Protein AF-A0A7S6MY78-F1 (afdb_monomer)

Structure (mmCIF, N/CA/C/O backbone):
data_AF-A0A7S6MY78-F1
#
_entry.id   AF-A0A7S6MY78-F1
#
loop_
_atom_site.group_PDB
_atom_site.id
_atom_site.type_symbol
_atom_site.label_atom_id
_atom_site.label_alt_id
_atom_site.label_comp_id
_atom_site.label_asym_id
_atom_site.label_entity_id
_atom_site.label_seq_id
_atom_site.pdbx_PDB_ins_code
_atom_site.Cartn_x
_atom_site.Cartn_y
_atom_site.Cartn_z
_atom_site.occupancy
_atom_site.B_iso_or_equiv
_atom_site.auth_seq_id
_atom_site.auth_comp_id
_atom_site.auth_asym_id
_atom_site.auth_atom_id
_atom_site.pdbx_PDB_model_num
ATOM 1 N N . MET A 1 1 ? -58.246 20.405 30.068 1.00 36.72 1 MET A N 1
ATOM 2 C CA . MET A 1 1 ? -57.893 18.980 30.224 1.00 36.72 1 MET A CA 1
ATOM 3 C C . MET A 1 1 ? -56.430 18.846 29.834 1.00 36.72 1 MET A C 1
ATOM 5 O O . MET A 1 1 ? -56.079 19.181 28.714 1.00 36.72 1 MET A O 1
ATOM 9 N N . VAL A 1 2 ? -55.593 18.551 30.823 1.00 39.91 2 VAL A N 1
ATOM 10 C CA . VAL A 1 2 ? -54.122 18.512 30.789 1.00 39.91 2 VAL A CA 1
ATOM 11 C C . VAL A 1 2 ? -53.664 17.175 30.211 1.00 39.91 2 VAL A C 1
ATOM 13 O O . VAL A 1 2 ? -54.137 16.173 30.718 1.00 39.91 2 VAL A O 1
ATOM 16 N N . PHE A 1 3 ? -52.743 17.151 29.243 1.00 34.56 3 PHE A N 1
ATOM 17 C CA . PHE A 1 3 ? -51.854 16.009 28.944 1.00 34.56 3 PHE A CA 1
ATOM 18 C C . PHE A 1 3 ? -50.604 16.576 28.241 1.00 34.56 3 PHE A C 1
ATOM 20 O O . PHE A 1 3 ? -50.678 17.022 27.104 1.00 34.56 3 PHE A O 1
ATOM 27 N N . LEU A 1 4 ? -49.576 16.944 29.008 1.00 33.41 4 LEU A N 1
ATOM 28 C CA . LEU A 1 4 ? -48.420 16.123 29.406 1.00 33.41 4 LEU A CA 1
ATOM 29 C C . LEU A 1 4 ? -47.333 16.074 28.322 1.00 33.41 4 LEU A C 1
ATOM 31 O O . LEU A 1 4 ? -47.393 15.315 27.361 1.00 33.41 4 LEU A O 1
ATOM 35 N N . LEU A 1 5 ? -46.318 16.913 28.556 1.00 42.72 5 LEU A N 1
ATOM 36 C CA . LEU A 1 5 ? -44.943 16.736 28.108 1.00 42.72 5 LEU A CA 1
ATOM 37 C C . LEU A 1 5 ? -44.523 15.279 28.317 1.00 42.72 5 LEU A C 1
ATOM 39 O O . LEU A 1 5 ? -44.390 14.837 29.455 1.00 42.72 5 LEU A O 1
ATOM 43 N N . GLN A 1 6 ? -44.242 14.570 27.230 1.00 35.97 6 GLN A N 1
ATOM 44 C CA . GLN A 1 6 ? -43.307 13.461 27.275 1.00 35.97 6 GLN A CA 1
ATOM 45 C C . GLN A 1 6 ? -42.084 13.919 26.497 1.00 35.97 6 GLN A C 1
ATOM 47 O O . GLN A 1 6 ? -41.982 13.758 25.283 1.00 35.97 6 GLN A O 1
ATOM 52 N N . ALA A 1 7 ? -41.187 14.587 27.225 1.00 34.91 7 ALA A N 1
ATOM 53 C CA . ALA A 1 7 ? -39.792 14.634 26.849 1.00 34.91 7 ALA A CA 1
ATOM 54 C C . ALA A 1 7 ? -39.375 13.177 26.637 1.00 34.91 7 ALA A C 1
ATOM 56 O O . ALA A 1 7 ? -39.294 12.405 27.591 1.00 34.91 7 ALA A O 1
ATOM 57 N N . ALA A 1 8 ? -39.219 12.774 25.377 1.00 35.03 8 ALA A N 1
ATOM 58 C CA . ALA A 1 8 ? -38.489 11.566 25.070 1.00 35.03 8 ALA A CA 1
ATOM 59 C C . ALA A 1 8 ? -37.080 11.833 25.586 1.00 35.03 8 ALA A C 1
ATOM 61 O O . ALA A 1 8 ? -36.349 12.641 25.013 1.00 35.03 8 ALA A O 1
ATOM 62 N N . GLU A 1 9 ? -36.773 11.250 26.741 1.00 34.47 9 GLU A N 1
ATOM 63 C CA . GLU A 1 9 ? -35.437 11.194 27.296 1.00 34.47 9 GLU A CA 1
ATOM 64 C C . GLU A 1 9 ? -34.521 10.728 26.169 1.00 34.47 9 GLU A C 1
ATOM 66 O O . GLU A 1 9 ? -34.535 9.569 25.750 1.00 34.47 9 GLU A O 1
ATOM 71 N N . PHE A 1 10 ? -33.772 11.685 25.619 1.00 34.84 10 PHE A N 1
ATOM 72 C CA . PHE A 1 10 ? -32.585 11.416 24.839 1.00 34.84 10 PHE A CA 1
ATOM 73 C C . PHE A 1 10 ? -31.687 10.657 25.801 1.00 34.84 10 PHE A C 1
ATOM 75 O O . PHE A 1 10 ? -31.018 11.251 26.646 1.00 34.84 10 PHE A O 1
ATOM 82 N N . ASN A 1 11 ? -31.771 9.332 25.742 1.00 32.81 11 ASN A N 1
ATOM 83 C CA . ASN A 1 11 ? -30.949 8.450 26.533 1.00 32.81 11 ASN A CA 1
ATOM 84 C C . ASN A 1 11 ? -29.544 8.540 25.932 1.00 32.81 11 ASN A C 1
ATOM 86 O O . ASN A 1 11 ? -29.122 7.729 25.108 1.00 32.81 11 ASN A O 1
ATOM 90 N N . LEU A 1 12 ? -28.868 9.633 26.294 1.00 36.09 12 LEU A N 1
ATOM 91 C CA . LEU A 1 12 ? -27.436 9.841 26.255 1.00 36.09 12 LEU A CA 1
ATOM 92 C C . LEU A 1 12 ? -26.829 8.758 27.145 1.00 36.09 12 LEU A C 1
ATOM 94 O O . LEU A 1 12 ? -26.366 9.018 28.254 1.00 36.09 12 LEU A O 1
ATOM 98 N N . HIS A 1 13 ? -26.801 7.522 26.653 1.00 38.12 13 HIS A N 1
ATOM 99 C CA . HIS A 1 13 ? -25.743 6.621 27.051 1.00 38.12 13 HIS A CA 1
ATOM 100 C C . HIS A 1 13 ? -24.466 7.217 26.479 1.00 38.12 13 HIS A C 1
ATOM 102 O O . HIS A 1 13 ? -24.069 6.957 25.346 1.00 38.12 13 HIS A O 1
ATOM 108 N N . ALA A 1 14 ? -23.884 8.102 27.283 1.00 41.12 14 ALA A N 1
ATOM 109 C CA . ALA A 1 14 ? -22.536 8.591 27.157 1.00 41.12 14 ALA A CA 1
ATOM 110 C C . ALA A 1 14 ? -21.599 7.379 27.180 1.00 41.12 14 ALA A C 1
ATOM 112 O O . ALA A 1 14 ? -21.078 6.994 28.225 1.00 41.12 14 ALA A O 1
ATOM 113 N N . GLN A 1 15 ? -21.395 6.757 26.020 1.00 44.53 15 GLN A N 1
ATOM 114 C CA . GLN A 1 15 ? -20.135 6.087 25.763 1.00 44.53 15 GLN A CA 1
ATOM 115 C C . GLN A 1 15 ? -19.097 7.201 25.829 1.00 44.53 15 GLN A C 1
ATOM 117 O O . GLN A 1 15 ? -19.125 8.125 25.012 1.00 44.53 15 GLN A O 1
ATOM 122 N N . GLN A 1 16 ? -18.281 7.197 26.887 1.00 49.09 16 GLN A N 1
ATOM 123 C CA . GLN A 1 16 ? -17.199 8.164 27.008 1.00 49.09 16 GLN A CA 1
ATOM 124 C C . GLN A 1 16 ? -16.394 8.122 25.705 1.00 49.09 16 GLN A C 1
ATOM 126 O O . GLN A 1 16 ? -16.067 7.026 25.247 1.00 49.09 16 GLN A O 1
ATOM 131 N N . PRO A 1 17 ? -16.167 9.273 25.049 1.00 49.91 17 PRO A N 1
ATOM 132 C CA . PRO A 1 17 ? -15.537 9.272 23.742 1.00 49.91 17 PRO A CA 1
ATOM 133 C C . PRO A 1 17 ? -14.140 8.656 23.878 1.00 49.91 17 PRO A C 1
ATOM 135 O O . PRO A 1 17 ? -13.451 9.001 24.845 1.00 49.91 17 PRO A O 1
ATOM 138 N N . PRO A 1 18 ? -13.712 7.784 22.945 1.00 55.00 18 PRO A N 1
ATOM 139 C CA . PRO A 1 18 ? -12.324 7.350 22.888 1.00 55.00 18 PRO A CA 1
ATOM 140 C C . PRO A 1 18 ? -11.445 8.599 22.909 1.00 55.00 18 PRO A C 1
ATOM 142 O O . PRO A 1 18 ? -11.597 9.495 22.068 1.00 55.00 18 PRO A O 1
ATOM 145 N N . GLN A 1 19 ? -10.595 8.720 23.928 1.00 76.00 19 GLN A N 1
ATOM 146 C CA . GLN A 1 19 ? -9.671 9.838 24.010 1.00 76.00 19 GLN A CA 1
ATOM 147 C C . GLN A 1 19 ? -8.598 9.642 22.943 1.00 76.00 19 GLN A C 1
ATOM 149 O O . GLN A 1 19 ? -8.149 8.526 22.706 1.00 76.00 19 GLN A O 1
ATOM 154 N N . PHE A 1 20 ? -8.116 10.739 22.353 1.00 83.88 20 PHE A N 1
ATOM 155 C CA . PHE A 1 20 ? -6.973 10.731 21.430 1.00 83.88 20 PHE A CA 1
ATOM 156 C C . PHE A 1 20 ? -5.803 9.854 21.929 1.00 83.88 20 PHE A C 1
ATOM 158 O O . PHE A 1 20 ? -5.142 9.183 21.144 1.00 83.88 20 PHE A O 1
ATOM 165 N N . SER A 1 21 ? -5.573 9.826 23.248 1.00 87.25 21 SER A N 1
ATOM 166 C CA . SER A 1 21 ? -4.589 8.952 23.897 1.00 87.25 21 SER A CA 1
ATOM 167 C C . SER A 1 21 ? -4.858 7.457 23.675 1.00 87.25 21 SER A C 1
ATOM 169 O O . SER A 1 21 ? -3.928 6.702 23.389 1.00 87.25 21 SER A O 1
ATOM 171 N N . ASP A 1 22 ? -6.108 7.017 23.808 1.00 89.44 22 ASP A N 1
ATOM 172 C CA . ASP A 1 22 ? -6.499 5.619 23.618 1.00 89.44 22 ASP A CA 1
ATOM 173 C C . ASP A 1 22 ? -6.401 5.219 22.148 1.00 89.44 22 ASP A C 1
ATOM 175 O O . ASP A 1 22 ? -5.877 4.151 21.839 1.00 89.44 22 ASP A O 1
ATOM 179 N N . ASP A 1 23 ? -6.783 6.113 21.234 1.00 91.62 23 ASP A N 1
ATOM 180 C CA . ASP A 1 23 ? -6.624 5.901 19.793 1.00 91.62 23 ASP A CA 1
ATOM 181 C C . ASP A 1 23 ? -5.150 5.730 19.405 1.00 91.62 23 ASP A C 1
ATOM 183 O O . ASP A 1 23 ? -4.794 4.778 18.708 1.00 91.62 23 ASP A O 1
ATOM 187 N N . VAL A 1 24 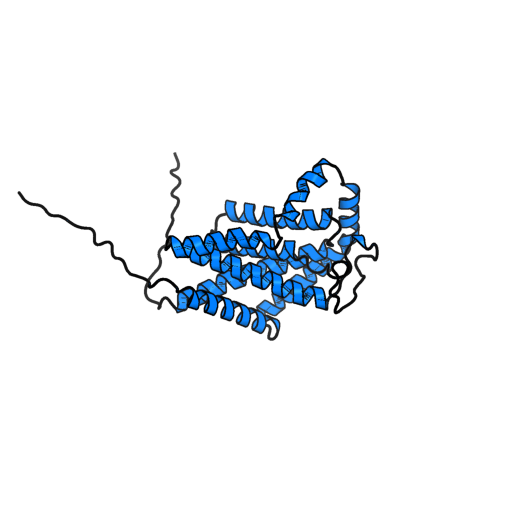? -4.261 6.586 19.923 1.00 92.12 24 VAL A N 1
ATOM 188 C CA . VAL A 1 24 ? -2.807 6.456 19.721 1.00 92.12 24 VAL A CA 1
ATOM 189 C C . VAL A 1 24 ? -2.287 5.140 20.302 1.00 92.12 24 VAL A C 1
ATOM 191 O O . VAL A 1 24 ? -1.504 4.438 19.659 1.00 92.12 24 VAL A O 1
ATOM 194 N N . LYS A 1 25 ? -2.739 4.761 21.502 1.00 94.44 25 LYS A N 1
ATOM 195 C CA . LYS A 1 25 ? -2.361 3.496 22.142 1.00 94.44 25 LYS A CA 1
ATOM 196 C C . LYS A 1 25 ? -2.837 2.289 21.334 1.00 94.44 25 LYS A C 1
ATOM 198 O O . LYS A 1 25 ? -2.089 1.323 21.194 1.00 94.44 25 LYS A O 1
ATOM 203 N N . ASN A 1 26 ? -4.053 2.326 20.804 1.00 94.38 26 ASN A N 1
ATOM 204 C CA . ASN A 1 26 ? -4.640 1.238 20.029 1.00 94.38 26 ASN A CA 1
ATOM 205 C C . ASN A 1 26 ? -4.001 1.123 18.639 1.00 94.38 26 ASN A C 1
ATOM 207 O O . ASN A 1 26 ? -3.694 0.008 18.216 1.00 94.38 26 ASN A O 1
ATOM 211 N N . ALA A 1 27 ? -3.669 2.239 17.986 1.00 95.12 27 ALA A N 1
ATOM 212 C CA . ALA A 1 27 ? -2.836 2.238 16.784 1.00 95.12 27 ALA A CA 1
ATOM 213 C C . ALA A 1 27 ? -1.442 1.640 17.059 1.00 95.12 27 ALA A C 1
ATOM 215 O O . ALA A 1 27 ? -0.964 0.807 16.290 1.00 95.12 27 ALA A O 1
ATOM 216 N N . GLY A 1 28 ? -0.820 1.985 18.192 1.00 96.06 28 GLY A N 1
ATOM 217 C CA . GLY A 1 28 ? 0.461 1.410 18.616 1.00 96.06 28 GLY A CA 1
ATOM 218 C C . GLY A 1 28 ? 0.399 -0.101 18.865 1.00 96.06 28 GLY A C 1
ATOM 219 O O . GLY A 1 28 ? 1.263 -0.838 18.395 1.00 96.06 28 GLY A O 1
ATOM 220 N N . LYS A 1 29 ? -0.650 -0.589 19.540 1.00 96.69 29 LYS A N 1
ATOM 221 C CA . LYS A 1 29 ? -0.892 -2.034 19.716 1.00 96.69 29 LYS A CA 1
ATOM 222 C C . LYS A 1 29 ? -1.110 -2.740 18.382 1.00 96.69 29 LYS A C 1
ATOM 224 O O . LYS A 1 29 ? -0.537 -3.797 18.172 1.00 96.69 29 LYS A O 1
ATOM 229 N N . THR A 1 30 ? -1.884 -2.134 17.482 1.00 96.62 30 THR A N 1
ATOM 230 C CA . THR A 1 30 ? -2.125 -2.663 16.130 1.00 96.62 30 THR A CA 1
ATOM 231 C C . THR A 1 30 ? -0.809 -2.811 15.365 1.00 96.62 30 THR A C 1
ATOM 233 O O . THR A 1 30 ? -0.564 -3.838 14.740 1.00 96.62 30 THR A O 1
ATOM 236 N N . ALA A 1 31 ? 0.076 -1.814 15.456 1.00 95.62 31 ALA A N 1
ATOM 237 C CA . ALA A 1 31 ? 1.403 -1.880 14.854 1.00 95.62 31 ALA A CA 1
ATOM 238 C C . ALA A 1 31 ? 2.267 -2.999 15.454 1.00 95.62 31 ALA A C 1
ATOM 240 O O . ALA A 1 31 ? 2.901 -3.738 14.702 1.00 95.62 31 ALA A O 1
ATOM 241 N N . SER A 1 32 ? 2.271 -3.130 16.786 1.00 95.69 32 SER A N 1
ATOM 242 C CA . SER A 1 32 ? 3.003 -4.189 17.493 1.00 95.69 32 SER A CA 1
ATOM 243 C C . SER A 1 32 ? 2.511 -5.573 17.087 1.00 95.69 32 SER A C 1
ATOM 245 O O . SER A 1 32 ? 3.316 -6.409 16.708 1.00 95.69 32 SER A O 1
ATOM 247 N N . GLU A 1 33 ? 1.198 -5.794 17.085 1.00 94.88 33 GLU A N 1
ATOM 248 C CA . GLU A 1 33 ? 0.611 -7.089 16.741 1.00 94.88 33 GLU A CA 1
ATOM 249 C C . GLU A 1 33 ? 0.926 -7.477 15.290 1.00 94.88 33 GLU A C 1
ATOM 251 O O . GLU A 1 33 ? 1.316 -8.609 15.018 1.00 94.88 33 GLU A O 1
ATOM 256 N N . LEU A 1 34 ? 0.831 -6.534 14.343 1.00 93.44 34 LEU A N 1
ATOM 257 C CA . LEU A 1 34 ? 1.201 -6.808 12.952 1.00 93.44 34 LEU A CA 1
ATOM 258 C C . LEU A 1 34 ? 2.692 -7.155 12.815 1.00 93.44 34 LEU A C 1
ATOM 260 O O . LEU A 1 34 ? 3.063 -8.018 12.018 1.00 93.44 34 LEU A O 1
ATOM 264 N N . PHE A 1 35 ? 3.552 -6.463 13.566 1.00 92.56 35 PHE A N 1
ATOM 265 C CA . PHE A 1 35 ? 4.984 -6.744 13.610 1.00 92.56 35 PHE A CA 1
ATOM 266 C C . PHE A 1 35 ? 5.253 -8.142 14.180 1.00 92.56 35 PHE A C 1
ATOM 268 O O . PHE A 1 35 ? 5.958 -8.932 13.552 1.00 92.56 35 PHE A O 1
ATOM 275 N N . ASP A 1 36 ? 4.628 -8.489 15.303 1.00 92.75 36 ASP A N 1
ATOM 276 C CA . ASP A 1 36 ? 4.764 -9.797 15.943 1.00 92.75 36 ASP A CA 1
ATOM 277 C C . ASP A 1 36 ? 4.283 -10.920 15.016 1.00 92.75 36 ASP A C 1
ATOM 279 O O . ASP A 1 36 ? 5.015 -11.887 14.808 1.00 92.75 36 ASP A O 1
ATOM 283 N N . ARG A 1 37 ? 3.132 -10.758 14.345 1.00 90.94 37 ARG A N 1
ATOM 284 C CA . ARG A 1 37 ? 2.636 -11.711 13.332 1.00 90.94 37 ARG A CA 1
ATOM 285 C C . ARG A 1 37 ? 3.546 -11.838 12.110 1.00 90.94 37 ARG A C 1
ATOM 287 O O . ARG A 1 37 ? 3.504 -12.854 11.429 1.00 90.94 37 ARG A O 1
ATOM 294 N N . THR A 1 38 ? 4.370 -10.840 11.811 1.00 88.56 38 THR A N 1
ATOM 295 C CA . THR A 1 38 ? 5.319 -10.918 10.689 1.00 88.56 38 THR A CA 1
ATOM 296 C C . THR A 1 38 ? 6.568 -11.714 11.057 1.00 88.56 38 THR A C 1
ATOM 298 O O . THR A 1 38 ? 7.047 -12.510 10.251 1.00 88.56 38 THR A O 1
ATOM 301 N N . PHE A 1 39 ? 7.096 -11.532 12.270 1.00 88.75 39 PHE A N 1
ATOM 302 C CA . PHE A 1 39 ? 8.328 -12.201 12.715 1.00 88.75 39 PHE A CA 1
ATOM 303 C C . PHE A 1 39 ? 8.088 -13.512 13.471 1.00 88.75 39 PHE A C 1
ATOM 305 O O . PHE A 1 39 ? 8.999 -14.328 13.589 1.00 88.75 39 PHE A O 1
ATOM 312 N N . SER A 1 40 ? 6.866 -13.735 13.944 1.00 91.31 40 SER A N 1
ATOM 313 C CA . SER A 1 40 ? 6.389 -14.975 14.556 1.00 91.31 40 SER A CA 1
ATOM 314 C C . SER A 1 40 ? 5.071 -15.389 13.890 1.00 91.31 40 SER A C 1
ATOM 316 O O . SER A 1 40 ? 4.012 -15.304 14.516 1.00 91.31 40 SER A O 1
ATOM 318 N N . PRO A 1 41 ? 5.107 -15.787 12.603 1.00 89.44 41 PRO A N 1
ATOM 319 C CA . PRO A 1 41 ? 3.900 -15.972 11.816 1.00 89.44 41 PRO A CA 1
ATOM 320 C C . PRO A 1 41 ? 3.061 -17.137 12.316 1.00 89.44 41 PRO A C 1
ATOM 322 O O . PRO A 1 41 ? 3.523 -18.274 12.440 1.00 89.44 41 PRO A O 1
ATOM 325 N N . ASP A 1 42 ? 1.784 -16.842 12.537 1.00 89.94 42 ASP A N 1
ATOM 326 C CA . ASP A 1 42 ? 0.754 -17.864 12.570 1.00 89.94 42 ASP A CA 1
ATOM 327 C C . ASP A 1 42 ? 0.523 -18.443 11.159 1.00 89.94 42 ASP A C 1
ATOM 329 O O . ASP A 1 42 ? 1.113 -18.022 10.157 1.00 89.94 42 ASP A O 1
ATOM 333 N N . LYS A 1 43 ? -0.339 -19.458 11.075 1.00 91.69 43 LYS A N 1
ATOM 334 C CA . LYS A 1 43 ? -0.633 -20.138 9.809 1.00 91.69 43 LYS A CA 1
ATOM 335 C C . LYS A 1 43 ? -1.184 -19.180 8.746 1.00 91.69 43 LYS A C 1
ATOM 337 O O . LYS A 1 43 ? -0.824 -19.306 7.581 1.00 91.69 43 LYS A O 1
ATOM 342 N N . GLU A 1 44 ? -2.032 -18.238 9.143 1.00 89.19 44 GLU A N 1
ATOM 343 C CA . GLU A 1 44 ? -2.653 -17.283 8.225 1.00 89.19 44 GLU A CA 1
ATOM 344 C C . GLU A 1 44 ? -1.613 -16.291 7.683 1.00 89.19 44 GLU A C 1
ATOM 346 O O . GLU A 1 44 ? -1.522 -16.090 6.474 1.00 89.19 44 GLU A O 1
ATOM 351 N N . ALA A 1 45 ? -0.761 -15.735 8.546 1.00 88.50 45 ALA A N 1
ATOM 352 C CA . ALA A 1 45 ? 0.332 -14.847 8.156 1.00 88.50 45 ALA A CA 1
ATOM 353 C C . ALA A 1 45 ? 1.324 -15.542 7.206 1.00 88.50 45 ALA A C 1
ATOM 355 O O . ALA A 1 45 ? 1.804 -14.937 6.239 1.00 88.50 45 ALA A O 1
ATOM 356 N N . LEU A 1 46 ? 1.595 -16.832 7.431 1.00 91.69 46 LEU A N 1
ATOM 357 C CA . LEU A 1 46 ? 2.412 -17.641 6.529 1.00 91.69 46 LEU A CA 1
ATOM 358 C C . LEU A 1 46 ? 1.737 -17.829 5.163 1.00 91.69 46 LEU A C 1
ATOM 360 O O . LEU A 1 46 ? 2.383 -17.637 4.133 1.00 91.69 46 LEU A O 1
ATOM 364 N N . GLU A 1 47 ? 0.446 -18.168 5.135 1.00 90.94 47 GLU A N 1
ATOM 365 C CA . GLU A 1 47 ? -0.330 -18.306 3.896 1.00 90.94 47 GLU A CA 1
ATOM 366 C C . GLU A 1 47 ? -0.361 -16.994 3.105 1.00 90.94 47 GLU A C 1
ATOM 368 O O . GLU A 1 47 ? -0.079 -16.996 1.907 1.00 90.94 47 GLU A O 1
ATOM 373 N N . ILE A 1 48 ? -0.601 -15.863 3.772 1.00 89.56 48 ILE A N 1
ATOM 374 C CA . ILE A 1 48 ? -0.562 -14.523 3.173 1.00 89.56 48 ILE A CA 1
ATOM 375 C C . ILE A 1 48 ? 0.806 -14.243 2.550 1.00 89.56 48 ILE A C 1
ATOM 377 O O . ILE A 1 48 ? 0.889 -13.781 1.408 1.00 89.56 48 ILE A O 1
ATOM 381 N N . THR A 1 49 ? 1.884 -14.544 3.274 1.00 90.62 49 THR A N 1
ATOM 382 C CA . THR A 1 49 ? 3.254 -14.334 2.792 1.00 90.62 49 THR A CA 1
ATOM 383 C C . THR A 1 49 ? 3.528 -15.177 1.548 1.00 90.62 49 THR A C 1
ATOM 385 O O . THR A 1 49 ? 3.999 -14.656 0.536 1.00 90.62 49 THR A O 1
ATOM 388 N N . LEU A 1 50 ? 3.176 -16.465 1.582 1.00 93.75 50 LEU A N 1
ATOM 389 C CA . LEU A 1 50 ? 3.352 -17.378 0.453 1.00 93.75 50 LEU A CA 1
ATOM 390 C C . LEU A 1 50 ? 2.528 -16.944 -0.761 1.00 93.75 50 LEU A C 1
ATOM 392 O O . LEU A 1 50 ? 3.064 -16.881 -1.865 1.00 93.75 50 LEU A O 1
ATOM 396 N N . LEU A 1 51 ? 1.256 -16.589 -0.570 1.00 92.56 51 LEU A N 1
ATOM 397 C CA . LEU A 1 51 ? 0.390 -16.092 -1.640 1.00 92.56 51 LEU A CA 1
ATOM 398 C C . LEU A 1 51 ? 0.936 -14.802 -2.257 1.00 92.56 51 LEU A C 1
ATOM 400 O O . LEU A 1 51 ? 0.951 -14.675 -3.480 1.00 92.56 51 LEU A O 1
ATOM 404 N N . SER A 1 52 ? 1.433 -13.877 -1.434 1.00 92.69 52 SER A N 1
ATOM 405 C CA . SER A 1 52 ? 2.037 -12.624 -1.905 1.00 92.69 52 SER A CA 1
ATOM 406 C C . SER A 1 52 ? 3.270 -12.893 -2.770 1.00 92.69 52 SER A C 1
ATOM 408 O O . SER A 1 52 ? 3.394 -12.343 -3.865 1.00 92.69 52 SER A O 1
ATOM 410 N N . LEU A 1 53 ? 4.161 -13.783 -2.316 1.00 95.00 53 LEU A N 1
ATOM 411 C CA . LEU A 1 53 ? 5.366 -14.171 -3.054 1.00 95.00 53 LEU A CA 1
ATOM 412 C C . LEU A 1 53 ? 5.035 -14.912 -4.354 1.00 95.00 53 LEU A C 1
ATOM 414 O O . LEU A 1 53 ? 5.636 -14.619 -5.385 1.00 95.00 53 LEU A O 1
ATOM 418 N N . LEU A 1 54 ? 4.065 -15.830 -4.334 1.00 95.94 54 LEU A N 1
ATOM 419 C CA . LEU A 1 54 ? 3.617 -16.556 -5.525 1.00 95.94 54 LEU A CA 1
ATOM 420 C C . LEU A 1 54 ? 2.975 -15.618 -6.551 1.00 95.94 54 LEU A C 1
ATOM 422 O O . LEU A 1 54 ? 3.286 -15.714 -7.736 1.00 95.94 54 LEU A O 1
ATOM 426 N N . ALA A 1 55 ? 2.125 -14.688 -6.111 1.00 94.75 55 ALA A N 1
ATOM 427 C CA . ALA A 1 55 ? 1.503 -13.703 -6.991 1.00 94.75 55 ALA A CA 1
ATOM 428 C C . ALA A 1 55 ? 2.555 -12.802 -7.655 1.00 94.75 55 ALA A C 1
ATOM 430 O O . ALA A 1 55 ? 2.522 -12.599 -8.868 1.00 94.75 55 ALA A O 1
ATOM 431 N N . ALA A 1 56 ? 3.530 -12.315 -6.884 1.00 95.94 56 ALA A N 1
ATOM 432 C CA . ALA A 1 56 ? 4.620 -11.500 -7.411 1.00 95.94 56 ALA A CA 1
ATOM 433 C C . ALA A 1 56 ? 5.550 -12.284 -8.345 1.00 95.94 56 ALA A C 1
ATOM 435 O O . ALA A 1 56 ? 5.912 -11.782 -9.407 1.00 95.94 56 ALA A O 1
ATOM 436 N N . GLY A 1 57 ? 5.899 -13.520 -7.982 1.00 96.38 57 GLY A N 1
ATOM 437 C CA . GLY A 1 57 ? 6.712 -14.410 -8.808 1.00 96.38 57 GLY A CA 1
ATOM 438 C C . GLY A 1 57 ? 6.022 -14.792 -10.118 1.00 96.38 57 GLY A C 1
ATOM 439 O O . GLY A 1 57 ? 6.665 -14.819 -11.158 1.00 96.38 57 GLY A O 1
ATOM 440 N N . GLY A 1 58 ? 4.707 -15.022 -10.103 1.00 96.94 58 GLY A N 1
ATOM 441 C CA . GLY A 1 58 ? 3.925 -15.246 -11.320 1.00 96.94 58 GLY A CA 1
ATOM 442 C C . GLY A 1 58 ? 3.852 -13.998 -12.203 1.00 96.94 58 GLY A C 1
ATOM 443 O O . GLY A 1 58 ? 4.052 -14.077 -13.413 1.00 96.94 58 GLY A O 1
ATOM 444 N N . ALA A 1 59 ? 3.623 -12.831 -11.597 1.00 97.88 59 ALA A N 1
ATOM 445 C CA . ALA A 1 59 ? 3.576 -11.557 -12.306 1.00 97.88 59 ALA A CA 1
ATOM 446 C C . ALA A 1 59 ? 4.924 -11.165 -12.931 1.00 97.88 59 ALA A C 1
ATOM 448 O O . ALA A 1 59 ? 4.940 -10.507 -13.971 1.00 97.88 59 ALA A O 1
ATOM 449 N N . SER A 1 60 ? 6.050 -11.582 -12.339 1.00 97.44 60 SER A N 1
ATOM 450 C CA . SER A 1 60 ? 7.373 -11.159 -12.805 1.00 97.44 60 SER A CA 1
ATOM 451 C C . SER A 1 60 ? 7.721 -11.688 -14.197 1.00 97.44 60 SER A C 1
ATOM 453 O O . SER A 1 60 ? 8.435 -11.020 -14.942 1.00 97.44 60 SER A O 1
ATOM 455 N N . PHE A 1 61 ? 7.136 -12.818 -14.612 1.00 97.88 61 PHE A N 1
ATOM 456 C CA . PHE A 1 61 ? 7.260 -13.337 -15.979 1.00 97.88 61 PHE A CA 1
ATOM 457 C C . PHE A 1 61 ? 6.686 -12.392 -17.043 1.00 97.88 61 PHE A C 1
ATOM 459 O O . PHE A 1 61 ? 7.085 -12.461 -18.204 1.00 97.88 61 PHE A O 1
ATOM 466 N N . ALA A 1 62 ? 5.765 -11.506 -16.661 1.00 98.31 62 ALA A N 1
ATOM 467 C CA . ALA A 1 62 ? 5.154 -10.532 -17.554 1.00 98.31 62 ALA A CA 1
ATOM 468 C C . ALA A 1 62 ? 5.733 -9.114 -17.396 1.00 98.31 62 ALA A C 1
ATOM 470 O O . ALA A 1 62 ? 5.328 -8.229 -18.144 1.00 98.31 62 ALA A O 1
ATOM 471 N N . ASP A 1 63 ? 6.684 -8.887 -16.481 1.00 98.44 63 ASP A N 1
ATOM 472 C CA . ASP A 1 63 ? 7.228 -7.556 -16.169 1.00 98.44 63 ASP A CA 1
ATOM 473 C C . ASP A 1 63 ? 7.711 -6.803 -17.413 1.00 98.44 63 ASP A C 1
ATOM 475 O O . ASP A 1 63 ? 7.253 -5.694 -17.677 1.00 98.44 63 ASP A O 1
ATOM 479 N N . GLU A 1 64 ? 8.600 -7.415 -18.197 1.00 98.19 64 GLU A N 1
ATOM 480 C CA . GLU A 1 64 ? 9.168 -6.785 -19.396 1.00 98.19 64 GLU A CA 1
ATOM 481 C C . GLU A 1 64 ? 8.111 -6.600 -20.491 1.00 98.19 64 GLU A C 1
ATOM 483 O O . GLU A 1 64 ? 8.065 -5.567 -21.153 1.00 98.19 64 GLU A O 1
ATOM 488 N N . THR A 1 65 ? 7.198 -7.565 -20.644 1.00 98.31 65 THR A N 1
ATOM 489 C CA . THR A 1 65 ? 6.108 -7.473 -21.631 1.00 98.31 65 THR A CA 1
ATOM 490 C C . THR A 1 65 ? 5.184 -6.297 -21.311 1.00 98.31 65 THR A C 1
ATOM 492 O O . THR A 1 65 ? 4.825 -5.518 -22.194 1.00 98.31 65 THR A O 1
ATOM 495 N N . VAL A 1 66 ? 4.815 -6.141 -20.039 1.00 98.50 66 VAL A N 1
ATOM 496 C CA . VAL A 1 66 ? 3.960 -5.046 -19.568 1.00 98.50 66 VAL A CA 1
ATOM 497 C C . VAL A 1 66 ? 4.693 -3.711 -19.632 1.00 98.50 66 VAL A C 1
ATOM 499 O O . VAL A 1 66 ? 4.099 -2.710 -20.032 1.00 98.50 66 VAL A O 1
ATOM 502 N N . ARG A 1 67 ? 5.986 -3.683 -19.300 1.00 98.19 67 ARG A N 1
ATOM 503 C CA . ARG A 1 67 ? 6.826 -2.494 -19.463 1.00 98.19 67 ARG A CA 1
ATOM 504 C C . ARG A 1 67 ? 6.839 -2.017 -20.916 1.00 98.19 67 ARG A C 1
ATOM 506 O O . ARG A 1 67 ? 6.572 -0.846 -21.179 1.00 98.19 67 ARG A O 1
ATOM 513 N N . GLU A 1 68 ? 7.102 -2.917 -21.860 1.00 98.25 68 GLU A N 1
ATOM 514 C CA . GLU A 1 68 ? 7.128 -2.590 -23.288 1.00 98.25 68 GLU A CA 1
ATOM 515 C C . GLU A 1 68 ? 5.754 -2.145 -23.799 1.00 98.25 68 GLU A C 1
ATOM 517 O O . GLU A 1 68 ? 5.662 -1.178 -24.557 1.00 98.25 68 GLU A O 1
ATOM 522 N N . PHE A 1 69 ? 4.665 -2.762 -23.333 1.00 98.25 69 PHE A N 1
ATOM 523 C CA . PHE A 1 69 ? 3.313 -2.275 -23.610 1.00 98.25 69 PHE A CA 1
ATOM 524 C C . PHE A 1 69 ? 3.136 -0.807 -23.190 1.00 98.25 69 PHE A C 1
ATOM 526 O O . PHE A 1 69 ? 2.658 0.009 -23.983 1.00 98.25 69 PHE A O 1
ATOM 533 N N . TRP A 1 70 ? 3.553 -0.443 -21.975 1.00 98.00 70 TRP A N 1
ATOM 534 C CA . TRP A 1 70 ? 3.415 0.927 -21.482 1.00 98.00 70 TRP A CA 1
ATOM 535 C C . TRP A 1 70 ? 4.304 1.924 -22.218 1.00 98.00 70 TRP A C 1
ATOM 537 O O . TRP A 1 70 ? 3.840 3.019 -22.543 1.00 98.00 70 TRP A O 1
ATOM 547 N N . LYS A 1 71 ? 5.541 1.541 -22.551 1.00 97.00 71 LYS A N 1
ATOM 548 C CA . LYS A 1 71 ? 6.444 2.357 -23.379 1.00 97.00 71 LYS A CA 1
ATOM 549 C C . LYS A 1 71 ? 5.853 2.630 -24.763 1.00 97.00 71 LYS A C 1
ATOM 551 O O . LYS A 1 71 ? 5.898 3.765 -25.227 1.00 97.00 71 LYS A O 1
ATOM 556 N N . ASN A 1 72 ? 5.239 1.626 -25.384 1.00 97.88 72 ASN A N 1
ATOM 557 C CA . ASN A 1 72 ? 4.610 1.756 -26.702 1.00 97.88 72 ASN A CA 1
ATOM 558 C C . ASN A 1 72 ? 3.254 2.480 -26.669 1.00 97.88 72 ASN A C 1
ATOM 560 O O . ASN A 1 72 ? 2.779 2.940 -27.704 1.00 97.88 72 ASN A O 1
ATOM 564 N N . SER A 1 73 ? 2.637 2.606 -25.493 1.00 96.94 73 SER A N 1
ATOM 565 C CA . SER A 1 73 ? 1.343 3.277 -25.321 1.00 96.94 73 SER A CA 1
ATOM 566 C C . SER A 1 73 ? 1.465 4.774 -25.014 1.00 96.94 73 SER A C 1
ATOM 568 O O . SER A 1 73 ? 0.444 5.454 -24.915 1.00 96.94 73 SER A O 1
ATOM 570 N N . LYS A 1 74 ? 2.681 5.312 -24.842 1.00 95.88 74 LYS A N 1
ATOM 571 C CA . LYS A 1 74 ? 2.911 6.720 -24.481 1.00 95.88 74 LYS A CA 1
ATOM 572 C C . LYS A 1 74 ? 2.204 7.689 -25.434 1.00 95.88 74 LYS A C 1
ATOM 574 O O . LYS A 1 74 ? 2.342 7.603 -26.652 1.00 95.88 74 LYS A O 1
ATOM 579 N N . SER A 1 75 ? 1.459 8.639 -24.871 1.00 97.00 75 SER A N 1
ATOM 580 C CA . SER A 1 75 ? 0.796 9.707 -25.627 1.00 97.00 75 SER A CA 1
ATOM 581 C C . SER A 1 75 ? 0.512 10.922 -24.736 1.00 97.00 75 SER A C 1
ATOM 583 O O . SER A 1 75 ? 0.301 10.740 -23.536 1.00 97.00 75 SER A O 1
ATOM 585 N N . PRO A 1 76 ? 0.375 12.142 -25.299 1.00 96.94 76 PRO A N 1
ATOM 586 C CA . PRO A 1 76 ? 0.070 13.338 -24.507 1.00 96.94 76 PRO A CA 1
ATOM 587 C C . PRO A 1 76 ? -1.214 13.221 -23.675 1.00 96.94 76 PRO A C 1
ATOM 589 O O . PRO A 1 76 ? -1.319 13.797 -22.593 1.00 96.94 76 PRO A O 1
ATOM 592 N N . PHE A 1 77 ? -2.204 12.471 -24.176 1.00 96.50 77 PHE A N 1
ATOM 593 C CA . PHE A 1 77 ? -3.431 12.194 -23.435 1.00 96.50 77 PHE A CA 1
ATOM 594 C C . PHE A 1 77 ? -3.161 11.319 -22.209 1.00 96.50 77 PHE A C 1
ATOM 596 O O . PHE A 1 77 ? -3.594 11.678 -21.117 1.00 96.50 77 PHE A O 1
ATOM 603 N N . LEU A 1 78 ? -2.442 10.201 -22.370 1.00 95.69 78 LEU A N 1
ATOM 604 C CA . LEU A 1 78 ? -2.139 9.305 -21.252 1.00 95.69 78 LEU A CA 1
ATOM 605 C C . LEU A 1 78 ? -1.158 9.925 -20.255 1.00 95.69 78 LEU A C 1
ATOM 607 O O . LEU A 1 78 ? -1.322 9.704 -19.061 1.00 95.69 78 LEU A O 1
ATOM 611 N N . ASP A 1 79 ? -0.213 10.753 -20.707 1.00 94.25 79 ASP A N 1
ATOM 612 C CA . ASP A 1 79 ? 0.678 11.509 -19.817 1.00 94.25 79 ASP A CA 1
ATOM 613 C C . ASP A 1 79 ? -0.126 12.432 -18.895 1.00 94.25 79 ASP A C 1
ATOM 615 O O . ASP A 1 79 ? 0.064 12.430 -17.681 1.00 94.25 79 ASP A O 1
ATOM 619 N N . LYS A 1 80 ? -1.096 13.166 -19.455 1.00 93.75 80 LYS A N 1
ATOM 620 C CA . LYS A 1 80 ? -2.002 14.004 -18.661 1.00 93.75 80 LYS A CA 1
ATOM 621 C C . LYS A 1 80 ? -2.958 13.179 -17.802 1.00 93.75 80 LYS A C 1
ATOM 623 O O . LYS A 1 80 ? -3.300 13.597 -16.701 1.00 93.75 80 LYS A O 1
ATOM 628 N N . PHE A 1 81 ? -3.441 12.049 -18.312 1.00 93.50 81 PHE A N 1
ATOM 629 C CA . PHE A 1 81 ? -4.347 11.190 -17.562 1.00 93.50 81 PHE A CA 1
ATOM 630 C C . PHE A 1 81 ? -3.650 10.610 -16.337 1.00 93.50 81 PHE A C 1
ATOM 632 O O . PHE A 1 81 ? -4.239 10.656 -15.272 1.00 93.50 81 PHE A O 1
ATOM 639 N N . PHE A 1 82 ? -2.416 10.112 -16.454 1.00 92.69 82 PHE A N 1
ATOM 640 C CA . PHE A 1 82 ? -1.709 9.450 -15.357 1.00 92.69 82 PHE A CA 1
ATOM 641 C C . PHE A 1 82 ? -0.982 10.389 -14.393 1.00 92.69 82 PHE A C 1
ATOM 643 O O . PHE A 1 82 ? -0.585 9.927 -13.328 1.00 92.69 82 PHE A O 1
ATOM 650 N N . SER A 1 83 ? -0.901 11.694 -14.667 1.00 87.69 83 SER A N 1
ATOM 651 C CA . SER A 1 83 ? -0.274 12.665 -13.756 1.00 87.69 83 SER A CA 1
ATOM 652 C C . SER A 1 83 ? -1.006 12.850 -12.414 1.00 87.69 83 SER A C 1
ATOM 654 O O . SER A 1 83 ? -0.537 13.593 -11.556 1.00 87.69 83 SER A O 1
ATOM 656 N N . PHE A 1 84 ? -2.174 12.223 -12.200 1.00 83.06 84 PHE A N 1
ATOM 657 C CA . PHE A 1 84 ? -2.878 12.285 -10.909 1.00 83.06 84 PHE A CA 1
ATOM 658 C C . PHE A 1 84 ? -2.119 11.564 -9.783 1.00 83.06 84 PHE A C 1
ATOM 660 O O . PHE A 1 84 ? -2.363 11.844 -8.604 1.00 83.06 84 PHE A O 1
ATOM 667 N N . ASP A 1 85 ? -1.220 10.635 -10.122 1.00 76.94 85 ASP A N 1
ATOM 668 C CA . ASP A 1 85 ? -0.434 9.875 -9.147 1.00 76.94 85 ASP A CA 1
ATOM 669 C C . ASP A 1 85 ? 0.581 10.752 -8.390 1.00 76.94 85 ASP A C 1
ATOM 671 O O . ASP A 1 85 ? 1.033 10.379 -7.310 1.00 76.94 85 ASP A O 1
ATOM 675 N N . GLU A 1 86 ? 0.874 11.958 -8.891 1.00 68.06 86 GLU A N 1
ATOM 676 C CA . GLU A 1 86 ? 1.646 12.979 -8.173 1.00 68.06 86 GLU A CA 1
ATOM 677 C C . GLU A 1 86 ? 0.948 13.424 -6.873 1.00 68.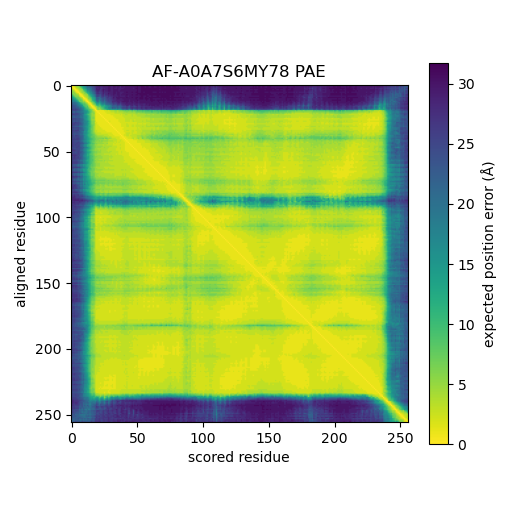06 86 GLU A C 1
ATOM 679 O O . GLU A 1 86 ? 1.610 13.731 -5.873 1.00 68.06 86 GLU A O 1
ATOM 684 N N . PHE A 1 87 ? -0.391 13.416 -6.866 1.00 64.44 87 PHE A N 1
ATOM 685 C CA . PHE A 1 87 ? -1.227 13.780 -5.720 1.00 64.44 87 PHE A CA 1
ATOM 686 C C . PHE A 1 87 ? -1.706 12.550 -4.932 1.00 64.44 87 PHE A C 1
ATOM 688 O O . PHE A 1 87 ? -1.695 12.552 -3.696 1.00 64.44 87 PHE A O 1
ATOM 695 N N . TYR A 1 88 ? -2.121 11.494 -5.638 1.00 61.34 88 TYR A N 1
ATOM 696 C CA . TYR A 1 88 ? -2.740 10.305 -5.055 1.00 61.34 88 TYR A CA 1
ATOM 697 C C . TYR A 1 88 ? -1.716 9.179 -4.835 1.00 61.34 88 TYR A C 1
ATOM 699 O O . TYR A 1 88 ? -1.115 8.675 -5.779 1.00 61.34 88 TYR A O 1
ATOM 707 N N . GLY A 1 89 ? -1.520 8.767 -3.577 1.00 56.56 89 GLY A N 1
ATOM 708 C CA . GLY A 1 89 ? -0.499 7.775 -3.196 1.00 56.56 89 GLY A CA 1
ATOM 709 C C . GLY A 1 89 ? 0.825 8.382 -2.713 1.00 56.56 89 GLY A C 1
ATOM 710 O O . GLY A 1 89 ? 1.738 7.647 -2.333 1.00 56.56 89 GLY A O 1
ATOM 711 N N . ASN A 1 90 ? 0.904 9.715 -2.671 1.00 67.81 90 ASN A N 1
ATOM 712 C CA . ASN A 1 90 ? 1.985 10.475 -2.052 1.00 67.81 90 ASN A CA 1
ATOM 713 C C . ASN A 1 90 ? 1.619 10.865 -0.601 1.00 67.81 90 ASN A C 1
ATOM 715 O O . ASN A 1 90 ? 0.458 10.798 -0.196 1.00 67.81 90 ASN A O 1
ATOM 719 N N . HIS A 1 91 ? 2.588 11.317 0.198 1.00 64.19 91 HIS A N 1
ATOM 720 C CA . HIS A 1 91 ? 2.391 11.669 1.614 1.00 64.19 91 HIS A CA 1
ATOM 721 C C . HIS A 1 91 ? 1.311 12.745 1.846 1.00 64.19 91 HIS A C 1
ATOM 723 O O . HIS A 1 91 ? 0.691 12.765 2.908 1.00 64.19 91 HIS A O 1
ATOM 729 N N . TYR A 1 92 ? 1.008 13.580 0.845 1.00 73.75 92 TYR A N 1
ATOM 730 C CA . TYR A 1 92 ? -0.101 14.540 0.894 1.00 73.75 92 TYR A CA 1
ATOM 731 C C . TYR A 1 92 ? -1.475 13.884 1.054 1.00 73.75 92 TYR A C 1
ATOM 733 O O . TYR A 1 92 ? -2.367 14.499 1.635 1.00 73.75 92 TYR A O 1
ATOM 741 N N . THR A 1 93 ? -1.651 12.629 0.623 1.00 77.06 93 THR A N 1
ATOM 742 C CA . THR A 1 93 ? -2.902 11.887 0.840 1.00 77.06 93 THR A CA 1
ATOM 743 C C . THR A 1 93 ? -3.176 11.656 2.335 1.00 77.06 93 THR A C 1
ATOM 745 O O . THR A 1 93 ? -4.323 11.453 2.708 1.00 77.06 93 THR A O 1
ATOM 748 N N . MET A 1 94 ? -2.185 11.788 3.228 1.00 82.50 94 MET A N 1
ATOM 749 C CA . MET A 1 94 ? -2.419 11.742 4.681 1.00 82.50 94 MET A CA 1
ATOM 750 C C . MET A 1 94 ? -3.205 12.950 5.208 1.00 82.50 94 MET A C 1
ATOM 752 O O . MET A 1 94 ? -3.873 12.831 6.231 1.00 82.50 94 MET A O 1
ATOM 756 N N . ILE A 1 95 ? -3.158 14.098 4.522 1.00 87.62 95 ILE A N 1
ATOM 757 C CA . ILE A 1 95 ? -3.860 15.322 4.934 1.00 87.62 95 ILE A CA 1
ATOM 758 C C . ILE A 1 95 ? -5.381 15.108 4.979 1.00 87.62 95 ILE A C 1
ATOM 760 O O . ILE A 1 95 ? -5.964 15.345 6.038 1.00 87.62 95 ILE A O 1
ATOM 764 N N . PRO A 1 96 ? -6.054 14.636 3.907 1.00 89.88 96 PRO A N 1
ATOM 765 C CA . PRO A 1 96 ? -7.488 14.370 3.978 1.00 89.88 96 PRO A CA 1
ATOM 766 C C . PRO A 1 96 ? -7.837 13.269 4.990 1.00 89.88 96 PRO A C 1
ATOM 768 O O . PRO A 1 96 ? -8.857 13.391 5.662 1.00 89.88 96 PRO A O 1
ATOM 771 N N . LEU A 1 97 ? -6.990 12.246 5.177 1.00 91.88 97 LEU A N 1
ATOM 772 C CA . LEU A 1 97 ? -7.224 11.202 6.189 1.00 91.88 97 LEU A CA 1
ATOM 773 C C . LEU A 1 97 ? -7.198 11.771 7.617 1.00 91.88 97 LEU A C 1
ATOM 775 O O . LEU A 1 97 ? -8.098 11.503 8.413 1.00 91.88 97 LEU A O 1
ATOM 779 N N . ALA A 1 98 ? -6.214 12.623 7.917 1.00 92.06 98 ALA A N 1
ATOM 780 C CA . ALA A 1 98 ? -6.146 13.358 9.176 1.00 92.06 98 ALA A CA 1
ATOM 781 C C . ALA A 1 98 ? -7.320 14.339 9.330 1.00 92.06 98 ALA A C 1
ATOM 783 O O . ALA A 1 98 ? -7.838 14.518 10.433 1.00 92.06 98 ALA A O 1
ATOM 784 N N . GLY A 1 99 ? -7.788 14.931 8.228 1.00 94.12 99 GLY A N 1
ATOM 785 C CA . GLY A 1 99 ? -8.997 15.752 8.185 1.00 94.12 99 GLY A CA 1
ATOM 786 C C . GLY A 1 99 ? -10.243 14.987 8.637 1.00 94.12 99 GLY A C 1
ATOM 787 O O . GLY A 1 99 ? -10.981 15.483 9.482 1.00 94.12 99 GLY A O 1
ATOM 788 N N . ILE A 1 100 ? -10.444 13.756 8.152 1.00 93.94 100 ILE A N 1
ATOM 789 C CA . ILE A 1 100 ? -11.564 12.890 8.569 1.00 93.94 100 ILE A CA 1
ATOM 790 C C . ILE A 1 100 ? -11.493 12.598 10.075 1.00 93.94 100 ILE A C 1
ATOM 792 O O . ILE A 1 100 ? -12.483 12.759 10.789 1.00 93.94 100 ILE A O 1
ATOM 796 N N . TYR A 1 101 ? -10.311 12.231 10.578 1.00 94.31 101 TYR A N 1
ATOM 797 C CA . TYR A 1 101 ? -10.111 11.936 11.998 1.00 94.31 101 TYR A CA 1
ATOM 798 C C . TYR A 1 101 ? -10.360 13.162 12.896 1.00 94.31 101 TYR A C 1
ATOM 800 O O . TYR A 1 101 ? -11.113 13.099 13.868 1.00 94.31 101 TYR A O 1
ATOM 808 N N . THR A 1 102 ? -9.767 14.307 12.550 1.00 93.38 102 THR A N 1
ATOM 809 C CA . THR A 1 102 ? -9.922 15.566 13.304 1.00 93.38 102 THR A CA 1
ATOM 810 C C . THR A 1 102 ? -11.338 16.135 13.222 1.00 93.38 102 THR A C 1
ATOM 812 O O . THR A 1 102 ? -11.829 16.696 14.207 1.00 93.38 102 THR A O 1
ATOM 815 N N . TYR A 1 103 ? -12.036 15.944 12.099 1.00 92.94 103 TYR A N 1
ATOM 816 C CA . TYR A 1 103 ? -13.470 16.199 12.002 1.00 92.94 103 TYR A CA 1
ATOM 817 C C . TYR A 1 103 ? -14.247 15.325 12.991 1.00 92.94 103 TYR A C 1
ATOM 819 O O . TYR A 1 103 ? -15.013 15.865 13.781 1.00 92.94 103 TYR A O 1
ATOM 827 N N . GLY A 1 104 ? -13.986 14.015 13.036 1.00 90.25 104 GLY A N 1
ATOM 828 C CA . GLY A 1 104 ? -14.612 13.109 14.004 1.00 90.25 104 GLY A CA 1
ATOM 829 C C . GLY A 1 104 ? -14.430 13.565 15.455 1.00 90.25 104 GLY A C 1
ATOM 830 O O . GLY A 1 104 ? -15.400 13.647 16.207 1.00 90.25 104 GLY A O 1
ATOM 831 N N . LEU A 1 105 ? -13.212 13.977 15.827 1.00 89.12 105 LEU A N 1
ATOM 832 C CA . LEU A 1 105 ? -12.921 14.521 17.159 1.00 89.12 105 LEU A CA 1
ATOM 833 C C . LEU A 1 105 ? -13.674 15.830 17.449 1.00 89.12 105 LEU A C 1
ATOM 835 O O . LEU A 1 105 ? -14.263 15.986 18.519 1.00 89.12 105 LEU A O 1
ATOM 839 N N . SER A 1 106 ? -13.650 16.783 16.515 1.00 91.44 106 SER A N 1
ATOM 840 C CA . SER A 1 106 ? -14.236 18.118 16.715 1.00 91.44 106 SER A CA 1
ATOM 841 C C . SER A 1 106 ? -15.766 18.115 16.664 1.00 91.44 106 SER A C 1
ATOM 843 O O . SER A 1 106 ? -16.410 18.791 17.466 1.00 91.44 106 SER A O 1
ATOM 845 N N . ALA A 1 107 ? -16.349 17.318 15.769 1.00 90.62 107 ALA A N 1
ATOM 846 C CA . ALA A 1 107 ? -17.788 17.136 15.619 1.00 90.62 107 ALA A CA 1
ATOM 847 C C . ALA A 1 107 ? -18.373 16.108 16.603 1.00 90.62 107 ALA A C 1
ATOM 849 O O . ALA A 1 107 ? -19.592 15.961 16.666 1.00 90.62 107 ALA A O 1
ATOM 850 N N . LYS A 1 108 ? -17.524 15.416 17.380 1.00 87.38 108 LYS A N 1
ATOM 851 C CA . LYS A 1 108 ? -17.898 14.278 18.240 1.00 87.38 108 LYS A CA 1
ATOM 852 C C . LYS A 1 108 ? -18.606 13.161 17.460 1.00 87.38 108 LYS A C 1
ATOM 854 O O . LYS A 1 108 ? -19.487 12.488 17.991 1.00 87.38 108 LYS A O 1
ATOM 859 N N . ASP A 1 109 ? -18.213 12.977 16.203 1.00 86.62 109 ASP A N 1
ATOM 860 C CA . ASP A 1 109 ? -18.692 11.909 15.335 1.00 86.62 109 ASP A CA 1
ATOM 861 C C . ASP A 1 109 ? -17.739 10.709 15.410 1.00 86.62 109 ASP A C 1
ATOM 863 O O . ASP A 1 109 ? -16.681 10.673 14.773 1.00 86.62 109 ASP A O 1
ATOM 867 N N . GLN A 1 110 ? -18.136 9.712 16.202 1.00 86.69 110 GLN A N 1
ATOM 868 C CA . GLN A 1 110 ? -17.354 8.496 16.429 1.00 86.69 110 GLN A CA 1
ATOM 869 C C . GLN A 1 110 ? -17.135 7.684 15.148 1.00 86.69 110 GLN A C 1
ATOM 871 O O . GLN A 1 110 ? -16.110 7.011 15.027 1.00 86.69 110 GLN A O 1
ATOM 876 N N . ALA A 1 111 ? -18.060 7.753 14.182 1.00 87.19 111 ALA A N 1
ATOM 877 C CA . ALA A 1 111 ? -17.915 7.035 12.921 1.00 87.19 111 ALA A CA 1
ATOM 878 C C . ALA A 1 111 ? -16.754 7.621 12.109 1.00 87.19 111 ALA A C 1
ATOM 880 O O . ALA A 1 111 ? -15.828 6.894 11.747 1.00 87.19 111 ALA A O 1
ATOM 881 N N . SER A 1 112 ? -16.740 8.943 11.907 1.00 89.19 112 SER A N 1
ATOM 882 C CA . SER A 1 112 ? -15.627 9.624 11.234 1.00 89.19 112 SER A CA 1
ATOM 883 C C . SER A 1 112 ? -14.305 9.469 11.989 1.00 89.19 112 SER A C 1
ATOM 885 O O . SER A 1 112 ? -13.271 9.243 11.362 1.00 89.19 112 SER A O 1
ATOM 887 N N . GLN A 1 113 ? -14.321 9.523 13.326 1.00 90.88 113 GLN A N 1
ATOM 888 C CA . GLN A 1 113 ? -13.125 9.291 14.143 1.00 90.88 113 GLN A CA 1
ATOM 889 C C . GLN A 1 113 ? -12.560 7.879 13.913 1.00 90.88 113 GLN A C 1
ATOM 891 O O . GLN A 1 113 ? -11.380 7.740 13.597 1.00 90.88 113 GLN A O 1
ATOM 896 N N . SER A 1 114 ? -13.388 6.834 14.013 1.00 91.69 114 SER A N 1
ATOM 897 C CA . SER A 1 114 ? -12.944 5.444 13.836 1.00 91.69 114 SER A CA 1
ATOM 898 C C . SER A 1 114 ? -12.428 5.188 12.416 1.00 91.69 114 SER A C 1
ATOM 900 O O . SER A 1 114 ? -11.322 4.672 12.246 1.00 91.69 114 SER A O 1
ATOM 902 N N . VAL A 1 115 ? -13.159 5.636 11.390 1.00 94.25 115 VAL A N 1
ATOM 903 C CA . VAL A 1 115 ? -12.739 5.500 9.985 1.00 94.25 115 VAL A CA 1
ATOM 904 C C . VAL A 1 115 ? -11.420 6.237 9.733 1.00 94.25 115 VAL A C 1
ATOM 906 O O . VAL A 1 115 ? -10.502 5.672 9.140 1.00 94.25 115 VAL A O 1
ATOM 909 N N . GLY A 1 116 ? -11.288 7.476 10.218 1.00 94.94 116 GLY A N 1
ATOM 910 C CA . GLY A 1 116 ? -10.062 8.263 10.094 1.00 94.94 116 GLY A CA 1
ATOM 911 C C . GLY A 1 116 ? -8.861 7.591 10.764 1.00 94.94 116 GLY A C 1
ATOM 912 O O . GLY A 1 116 ? -7.797 7.488 10.151 1.00 94.94 116 GLY A O 1
ATOM 913 N N . LEU A 1 117 ? -9.040 7.058 11.977 1.00 95.69 117 LEU A N 1
ATOM 914 C CA . LEU A 1 117 ? -7.998 6.328 12.703 1.00 95.69 117 LEU A CA 1
ATOM 915 C C . LEU A 1 117 ? -7.537 5.081 11.941 1.00 95.69 117 LEU A C 1
ATOM 917 O O . LEU A 1 117 ? -6.332 4.857 11.799 1.00 95.69 117 LEU A O 1
ATOM 921 N N . LYS A 1 118 ? -8.480 4.281 11.430 1.00 97.31 118 LYS A N 1
ATOM 922 C CA . LYS A 1 118 ? -8.189 3.061 10.663 1.00 97.31 118 LYS A CA 1
ATOM 923 C C . LYS A 1 118 ? -7.439 3.376 9.376 1.00 97.31 118 LYS A C 1
ATOM 925 O O . LYS A 1 118 ? -6.416 2.751 9.106 1.00 97.31 118 LYS A O 1
ATOM 930 N N . LEU A 1 119 ? -7.892 4.388 8.632 1.00 96.56 119 LEU A N 1
ATOM 931 C CA . LEU A 1 119 ? -7.228 4.852 7.414 1.00 96.56 119 LEU A CA 1
ATOM 932 C C . LEU A 1 119 ? -5.799 5.320 7.704 1.00 96.56 119 LEU A C 1
ATOM 934 O O . LEU A 1 119 ? -4.862 4.858 7.059 1.00 96.56 119 LEU A O 1
ATOM 938 N N . MET A 1 120 ? -5.609 6.180 8.709 1.00 95.50 120 MET A N 1
ATOM 939 C CA . MET A 1 120 ? -4.280 6.670 9.086 1.00 95.50 120 MET A CA 1
ATOM 940 C C . MET A 1 120 ? -3.349 5.542 9.543 1.00 95.50 120 MET A C 1
ATOM 942 O O . MET A 1 120 ? -2.187 5.511 9.136 1.00 95.50 120 MET A O 1
ATOM 946 N N . THR A 1 121 ? -3.851 4.609 10.356 1.00 96.81 121 THR A N 1
ATOM 947 C CA . THR A 1 121 ? -3.070 3.474 10.869 1.00 96.81 121 THR A CA 1
ATOM 948 C C . THR A 1 121 ? -2.653 2.544 9.732 1.00 96.81 121 THR A C 1
ATOM 950 O O . THR A 1 121 ? -1.467 2.259 9.583 1.00 96.81 121 THR A O 1
ATOM 953 N N . ALA A 1 122 ? -3.589 2.131 8.873 1.00 97.69 122 ALA A N 1
ATOM 954 C CA . ALA A 1 122 ? -3.304 1.280 7.718 1.00 97.69 122 ALA A CA 1
ATOM 955 C C . ALA A 1 122 ? -2.302 1.927 6.748 1.00 97.69 122 ALA A C 1
ATOM 957 O O . ALA A 1 122 ? -1.353 1.281 6.293 1.00 97.69 122 ALA A O 1
ATOM 958 N N . SER A 1 123 ? -2.472 3.220 6.464 1.00 95.50 123 SER A N 1
ATOM 959 C CA . SER A 1 123 ? -1.559 4.001 5.630 1.00 95.50 123 SER A CA 1
ATOM 960 C C . SER A 1 123 ? -0.152 4.088 6.224 1.00 95.50 123 SER A C 1
ATOM 962 O O . SER A 1 123 ? 0.830 3.878 5.510 1.00 95.50 123 SER A O 1
ATOM 964 N N . PHE A 1 124 ? -0.035 4.359 7.526 1.00 94.75 124 PHE A N 1
ATOM 965 C CA . PHE A 1 124 ? 1.255 4.426 8.211 1.00 94.75 124 PHE A CA 1
ATOM 966 C C . PHE A 1 124 ? 1.974 3.071 8.198 1.00 94.75 124 PHE A C 1
ATOM 968 O O . PHE A 1 124 ? 3.138 2.995 7.803 1.00 94.75 124 PHE A O 1
ATOM 975 N N . LEU A 1 125 ? 1.265 1.988 8.532 1.00 96.38 125 LEU A N 1
ATOM 976 C CA . LEU A 1 125 ? 1.814 0.631 8.481 1.00 96.38 125 LEU A CA 1
ATOM 977 C C . LEU A 1 125 ? 2.274 0.265 7.067 1.00 96.38 125 LEU A C 1
ATOM 979 O O . LEU A 1 125 ? 3.383 -0.237 6.893 1.00 96.38 125 LEU A O 1
ATOM 983 N N . SER A 1 126 ? 1.487 0.606 6.046 1.00 96.19 126 SER A N 1
ATOM 984 C CA . SER A 1 126 ? 1.858 0.394 4.642 1.00 96.19 126 SER A CA 1
ATOM 985 C C . SER A 1 126 ? 3.185 1.062 4.276 1.00 96.19 126 SER A C 1
ATOM 987 O O . SER A 1 126 ? 4.005 0.463 3.576 1.00 96.19 126 SER A O 1
ATOM 989 N N . ILE A 1 127 ? 3.428 2.283 4.767 1.00 93.62 127 ILE A N 1
ATOM 990 C CA . ILE A 1 127 ? 4.689 3.008 4.556 1.00 93.62 127 ILE A CA 1
ATOM 991 C C . ILE A 1 127 ? 5.846 2.287 5.255 1.00 93.62 127 ILE A C 1
ATOM 993 O O . ILE A 1 127 ? 6.876 2.046 4.623 1.00 93.62 127 ILE A O 1
ATOM 997 N N . CYS A 1 128 ? 5.679 1.901 6.523 1.00 94.38 128 CYS A N 1
ATOM 998 C CA . CYS A 1 128 ? 6.702 1.183 7.287 1.00 94.38 128 CYS A CA 1
ATOM 999 C C . CYS A 1 128 ? 7.106 -0.134 6.610 1.00 94.38 128 CYS A C 1
ATOM 1001 O O . CYS A 1 128 ? 8.293 -0.356 6.363 1.00 94.38 128 CYS A O 1
ATOM 1003 N N . TYR A 1 129 ? 6.131 -0.968 6.235 1.00 95.00 129 TYR A N 1
ATOM 1004 C CA . TYR A 1 129 ? 6.384 -2.236 5.546 1.00 95.00 129 TYR A CA 1
ATOM 1005 C C . TYR A 1 129 ? 7.074 -2.027 4.196 1.00 95.00 129 TYR A C 1
ATOM 1007 O O . TYR A 1 129 ? 8.027 -2.734 3.876 1.00 95.00 129 TYR A O 1
ATOM 1015 N N . ASN A 1 130 ? 6.674 -1.010 3.428 1.00 95.00 130 ASN A N 1
ATOM 1016 C CA . ASN A 1 130 ? 7.355 -0.684 2.175 1.00 95.00 130 ASN A CA 1
ATOM 1017 C C . ASN A 1 130 ? 8.815 -0.298 2.379 1.00 95.00 130 ASN A C 1
ATOM 1019 O O . ASN A 1 130 ? 9.663 -0.718 1.598 1.00 95.00 130 ASN A O 1
ATOM 1023 N N . VAL A 1 131 ? 9.123 0.509 3.398 1.00 94.31 131 VAL A N 1
ATOM 1024 C CA . VAL A 1 131 ? 10.507 0.900 3.694 1.00 94.31 131 VAL A CA 1
ATOM 1025 C C . VAL A 1 131 ? 11.341 -0.327 4.052 1.00 94.31 131 VAL A C 1
ATOM 1027 O O . VAL A 1 131 ? 12.407 -0.505 3.465 1.00 94.31 131 VAL A O 1
ATOM 1030 N N . ILE A 1 132 ? 10.844 -1.193 4.939 1.00 95.19 132 ILE A N 1
ATOM 1031 C CA . ILE A 1 132 ? 11.543 -2.418 5.353 1.00 95.19 132 ILE A CA 1
ATOM 1032 C C . ILE A 1 132 ? 11.804 -3.324 4.147 1.00 95.19 132 ILE A C 1
ATOM 1034 O O . ILE A 1 132 ? 12.949 -3.693 3.886 1.00 95.19 132 ILE A O 1
ATOM 1038 N N . ILE A 1 133 ? 10.766 -3.651 3.374 1.00 96.25 133 ILE A N 1
ATOM 1039 C CA . ILE A 1 133 ? 10.888 -4.614 2.275 1.00 96.25 133 ILE A CA 1
ATOM 1040 C C . ILE A 1 133 ? 11.732 -4.031 1.141 1.00 96.25 133 ILE A C 1
ATOM 1042 O O . ILE A 1 133 ? 12.631 -4.714 0.656 1.00 96.25 133 ILE A O 1
ATOM 1046 N N . LYS A 1 134 ? 11.514 -2.770 0.737 1.00 96.25 134 LYS A N 1
ATOM 1047 C CA . LYS A 1 134 ? 12.226 -2.219 -0.425 1.00 96.25 134 LYS A CA 1
ATOM 1048 C C . LYS A 1 134 ? 13.702 -2.004 -0.190 1.00 96.25 134 LYS A C 1
ATOM 1050 O O . LYS A 1 134 ? 14.489 -2.206 -1.111 1.00 96.25 134 LYS A O 1
ATOM 1055 N N . THR A 1 135 ? 14.070 -1.599 1.023 1.00 95.69 135 THR A N 1
ATOM 1056 C CA . THR A 1 135 ? 15.481 -1.442 1.373 1.00 95.69 135 THR A CA 1
ATOM 1057 C C . THR A 1 135 ? 16.155 -2.801 1.439 1.00 95.69 135 THR A C 1
ATOM 1059 O O . THR A 1 135 ? 17.241 -2.960 0.897 1.00 95.69 135 THR A O 1
ATOM 1062 N N . SER A 1 136 ? 15.476 -3.809 1.989 1.00 96.56 136 SER A N 1
ATOM 1063 C CA . SER A 1 136 ? 15.991 -5.179 2.057 1.00 96.56 136 SER A CA 1
ATOM 1064 C C . SER A 1 136 ? 16.141 -5.822 0.674 1.00 96.56 136 SER A C 1
ATOM 1066 O O . SER A 1 136 ? 17.180 -6.406 0.389 1.00 96.56 136 SER A O 1
ATOM 1068 N N . ALA A 1 137 ? 15.140 -5.690 -0.202 1.00 96.81 137 ALA A N 1
ATOM 1069 C CA . ALA A 1 137 ? 15.146 -6.290 -1.537 1.00 96.81 137 ALA A CA 1
ATOM 1070 C C . ALA A 1 137 ? 16.089 -5.562 -2.506 1.00 96.81 137 ALA A C 1
ATOM 1072 O O . ALA A 1 137 ? 16.843 -6.203 -3.234 1.00 96.81 137 ALA A O 1
ATOM 1073 N N . GLY A 1 138 ? 16.044 -4.227 -2.534 1.00 96.81 138 GLY A N 1
ATOM 1074 C CA . GLY A 1 138 ? 16.954 -3.426 -3.345 1.00 96.81 138 GLY A CA 1
ATOM 1075 C C . GLY A 1 138 ? 16.801 -3.602 -4.861 1.00 96.81 138 GLY A C 1
ATOM 1076 O O . GLY A 1 138 ? 17.784 -3.571 -5.597 1.00 96.81 138 GLY A O 1
ATOM 1077 N N . ARG A 1 139 ? 15.578 -3.835 -5.349 1.00 97.81 139 ARG A N 1
ATOM 1078 C CA . ARG A 1 139 ? 15.310 -4.077 -6.775 1.00 97.81 139 ARG A CA 1
ATOM 1079 C C . ARG A 1 139 ? 15.396 -2.798 -7.610 1.00 97.81 139 ARG A C 1
ATOM 1081 O O . ARG A 1 139 ? 14.718 -1.810 -7.306 1.00 97.81 139 ARG A O 1
ATOM 1088 N N . SER A 1 140 ? 16.113 -2.838 -8.728 1.00 98.00 140 SER A N 1
ATOM 1089 C CA . SER A 1 140 ? 16.183 -1.729 -9.685 1.00 98.00 140 SER A CA 1
ATOM 1090 C C . SER A 1 140 ? 14.846 -1.415 -10.350 1.00 98.00 140 SER A C 1
ATOM 1092 O O . SER A 1 140 ? 14.090 -2.309 -10.724 1.00 98.00 140 SER A O 1
ATOM 1094 N N . ARG A 1 141 ? 14.560 -0.119 -10.514 1.00 98.25 141 ARG A N 1
ATOM 1095 C CA . ARG A 1 141 ? 13.398 0.379 -11.259 1.00 98.25 141 ARG A CA 1
ATOM 1096 C C . ARG A 1 141 ? 13.538 0.115 -12.765 1.00 98.25 141 ARG A C 1
ATOM 1098 O O . ARG A 1 141 ? 14.667 0.134 -13.264 1.00 98.25 141 ARG A O 1
ATOM 1105 N N . PRO A 1 142 ? 12.413 -0.044 -13.489 1.00 98.00 142 PRO A N 1
ATOM 1106 C CA . PRO A 1 142 ? 12.410 -0.293 -14.930 1.00 98.00 142 PRO A CA 1
ATOM 1107 C C . PRO A 1 142 ? 13.239 0.708 -15.744 1.00 98.00 142 PRO A C 1
ATOM 1109 O O . PRO A 1 142 ? 14.088 0.284 -16.527 1.00 98.00 142 PRO A O 1
ATOM 1112 N N . PHE A 1 143 ? 13.105 2.015 -15.482 1.0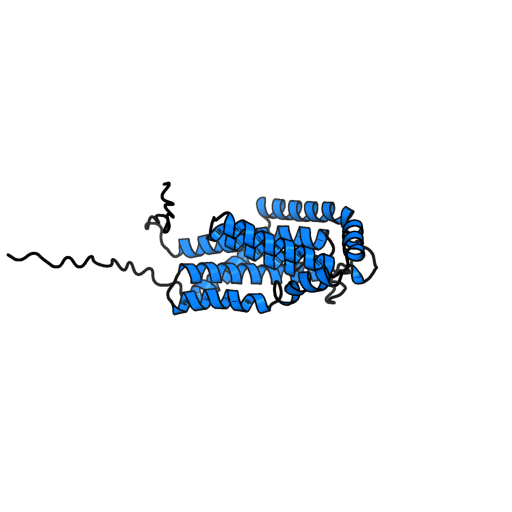0 97.06 143 PHE A N 1
ATOM 1113 C CA . PHE A 1 143 ? 13.833 3.068 -16.208 1.00 97.06 143 PHE A CA 1
ATOM 1114 C C . PHE A 1 143 ? 15.365 2.961 -16.159 1.00 97.06 143 PHE A C 1
ATOM 1116 O O . PHE A 1 143 ? 16.053 3.689 -16.870 1.00 97.06 143 PHE A O 1
ATOM 1123 N N . ARG A 1 144 ? 15.937 2.116 -15.289 1.00 96.75 144 ARG A N 1
ATOM 1124 C CA . ARG A 1 144 ? 17.389 1.892 -15.243 1.00 96.75 144 ARG A CA 1
ATOM 1125 C C . ARG A 1 144 ? 17.900 0.995 -16.367 1.00 96.75 144 ARG A C 1
ATOM 1127 O O . ARG A 1 144 ? 19.117 0.882 -16.510 1.00 96.75 144 ARG A O 1
ATOM 1134 N N . ASP A 1 145 ? 17.007 0.312 -17.085 1.00 95.94 145 ASP A N 1
ATOM 1135 C CA . ASP A 1 145 ? 17.344 -0.611 -18.173 1.00 95.94 145 ASP A CA 1
ATOM 1136 C C . ASP A 1 145 ? 18.361 -1.695 -17.762 1.00 95.94 145 ASP A C 1
ATOM 1138 O O . ASP A 1 145 ? 19.281 -2.044 -18.501 1.00 95.94 145 ASP A O 1
ATOM 1142 N N . LYS A 1 146 ? 18.205 -2.232 -16.544 1.00 96.06 146 LYS A N 1
ATOM 1143 C CA . LYS A 1 146 ? 19.011 -3.349 -16.010 1.00 96.06 146 LYS A CA 1
ATOM 1144 C C . LYS A 1 146 ? 18.298 -4.704 -16.048 1.00 96.06 146 LYS A C 1
ATOM 1146 O O . LYS A 1 146 ? 18.891 -5.709 -15.673 1.00 96.06 146 LYS A O 1
ATOM 1151 N N . GLY A 1 147 ? 17.059 -4.721 -16.535 1.00 94.00 147 GLY A N 1
ATOM 1152 C CA . GLY A 1 147 ? 16.180 -5.885 -16.514 1.00 94.00 147 GLY A CA 1
ATOM 1153 C C . GLY A 1 147 ? 15.460 -6.066 -15.175 1.00 94.00 147 GLY A C 1
ATOM 1154 O O . GLY A 1 147 ? 15.841 -5.495 -14.150 1.00 94.00 147 GLY A O 1
ATOM 1155 N N . ASN A 1 148 ? 14.405 -6.876 -15.180 1.00 95.00 148 ASN A N 1
ATOM 1156 C CA . ASN A 1 148 ? 13.554 -7.110 -14.012 1.00 95.00 148 ASN A CA 1
ATOM 1157 C C . ASN A 1 148 ? 14.198 -7.973 -12.903 1.00 95.00 148 ASN A C 1
ATOM 1159 O O . ASN A 1 148 ? 13.626 -8.083 -11.816 1.00 95.00 148 ASN A O 1
ATOM 1163 N N . THR A 1 149 ? 15.377 -8.558 -13.136 1.00 95.75 149 THR A N 1
ATOM 1164 C CA . THR A 1 149 ? 16.110 -9.398 -12.169 1.00 95.75 149 THR A CA 1
ATOM 1165 C C . THR A 1 149 ? 17.318 -8.710 -11.525 1.00 95.75 149 THR A C 1
ATOM 1167 O O . THR A 1 149 ? 18.152 -9.384 -10.924 1.00 95.75 149 THR A O 1
ATOM 1170 N N . ASP A 1 150 ? 17.452 -7.390 -11.653 1.00 97.25 150 ASP A N 1
ATOM 1171 C CA . ASP A 1 150 ? 18.546 -6.635 -11.033 1.00 97.25 150 ASP A CA 1
ATOM 1172 C C . ASP A 1 150 ? 18.193 -6.236 -9.588 1.00 97.25 150 ASP A C 1
ATOM 1174 O O . ASP A 1 150 ? 17.312 -5.402 -9.350 1.00 97.25 150 ASP A O 1
ATOM 1178 N N . PHE A 1 151 ? 18.884 -6.847 -8.621 1.00 96.94 151 PHE A N 1
ATOM 1179 C CA . PHE A 1 151 ? 18.702 -6.626 -7.185 1.00 96.94 151 PHE A CA 1
ATOM 1180 C C . PHE A 1 151 ? 20.033 -6.277 -6.518 1.00 96.94 151 PHE A C 1
ATOM 1182 O O . PHE A 1 151 ? 21.035 -6.966 -6.700 1.00 96.94 151 PHE A O 1
ATOM 1189 N N . ASN A 1 152 ? 20.013 -5.242 -5.686 1.00 96.12 152 ASN A N 1
ATOM 1190 C CA . ASN A 1 152 ? 21.115 -4.829 -4.832 1.00 96.12 152 ASN A CA 1
ATOM 1191 C C . ASN A 1 152 ? 20.606 -4.645 -3.391 1.00 96.12 152 ASN A C 1
ATOM 1193 O O . ASN A 1 152 ? 20.221 -3.531 -3.023 1.00 96.12 152 ASN A O 1
ATOM 1197 N N . PRO A 1 153 ? 20.545 -5.719 -2.586 1.00 96.38 153 PRO A N 1
ATOM 1198 C CA . PRO A 1 153 ? 20.014 -5.678 -1.226 1.00 96.38 153 PRO A CA 1
ATOM 1199 C C . PRO A 1 153 ? 20.614 -4.565 -0.360 1.00 96.38 153 PRO A C 1
ATOM 1201 O O . PRO A 1 153 ? 21.772 -4.189 -0.522 1.00 96.38 153 PRO A O 1
ATOM 1204 N N . PHE A 1 154 ? 19.828 -4.073 0.598 1.00 95.94 154 PHE A N 1
ATOM 1205 C CA . PHE A 1 154 ? 20.194 -2.971 1.504 1.00 95.94 154 PHE A CA 1
ATOM 1206 C C . PHE A 1 154 ? 20.447 -1.634 0.787 1.00 95.94 154 PHE A C 1
ATOM 1208 O O . PHE A 1 154 ? 21.289 -0.832 1.193 1.00 95.94 154 PHE A O 1
ATOM 1215 N N . SER A 1 155 ? 19.673 -1.377 -0.270 1.00 94.19 155 SER A N 1
ATOM 1216 C CA . SER A 1 155 ? 19.718 -0.132 -1.038 1.00 94.19 155 SER A CA 1
ATOM 1217 C C . SER A 1 155 ? 18.745 0.919 -0.518 1.00 94.19 155 SER A C 1
ATOM 1219 O O . SER A 1 155 ? 17.599 0.630 -0.183 1.00 94.19 155 SER A O 1
ATOM 1221 N N . PHE A 1 156 ? 19.181 2.178 -0.529 1.00 92.88 156 PHE A N 1
ATOM 1222 C CA . PHE A 1 156 ? 18.377 3.328 -0.089 1.00 92.88 156 PHE A CA 1
ATOM 1223 C C . PHE A 1 156 ? 18.079 4.322 -1.215 1.00 92.88 156 PHE A C 1
ATOM 1225 O O . PHE A 1 156 ? 17.336 5.282 -1.013 1.00 92.88 156 PHE A O 1
ATOM 1232 N N . SER A 1 157 ? 18.649 4.105 -2.404 1.00 94.19 157 SER A N 1
ATOM 1233 C CA . SER A 1 157 ? 18.455 4.998 -3.542 1.00 94.19 157 SER A CA 1
ATOM 1234 C C . SER A 1 157 ? 17.072 4.798 -4.159 1.00 94.19 157 SER A C 1
ATOM 1236 O O . SER A 1 157 ? 16.517 3.693 -4.154 1.00 94.19 157 SER A O 1
ATOM 1238 N N . PHE A 1 158 ? 16.495 5.868 -4.706 1.00 92.00 158 PHE A N 1
ATOM 1239 C CA . PHE A 1 158 ? 15.190 5.791 -5.355 1.00 92.00 158 PHE A CA 1
ATOM 1240 C C . PHE A 1 158 ? 15.211 4.773 -6.500 1.00 92.00 158 PHE A C 1
ATOM 1242 O O . PHE A 1 158 ? 14.316 3.942 -6.605 1.00 92.00 158 PHE A O 1
ATOM 1249 N N . GLU A 1 159 ? 16.259 4.785 -7.313 1.00 95.06 159 GLU A N 1
ATOM 1250 C CA . GLU A 1 159 ? 16.428 3.961 -8.507 1.00 95.06 159 GLU A CA 1
ATOM 1251 C C . GLU A 1 159 ? 16.539 2.463 -8.187 1.00 95.06 159 GLU A C 1
ATOM 1253 O O . GLU A 1 159 ? 16.196 1.644 -9.034 1.00 95.06 159 GLU A O 1
ATOM 1258 N N . GLN A 1 160 ? 16.981 2.099 -6.980 1.00 94.75 160 GLN A N 1
ATOM 1259 C CA . GLN A 1 160 ? 17.194 0.712 -6.537 1.00 94.75 160 GLN A CA 1
ATOM 1260 C C . GLN A 1 160 ? 16.160 0.237 -5.515 1.00 94.75 160 GLN A C 1
ATOM 1262 O O . GLN A 1 160 ? 16.354 -0.767 -4.845 1.00 94.75 160 GLN A O 1
ATOM 1267 N N . THR A 1 161 ? 15.052 0.958 -5.362 1.00 96.12 161 THR A N 1
ATOM 1268 C CA . THR A 1 161 ? 13.999 0.608 -4.400 1.00 96.12 161 THR A CA 1
ATOM 1269 C C . THR A 1 161 ? 12.631 0.547 -5.078 1.00 96.12 161 THR A C 1
ATOM 1271 O O . THR A 1 161 ? 11.690 1.255 -4.707 1.00 96.12 161 THR A O 1
ATOM 1274 N N . SER A 1 162 ? 12.535 -0.279 -6.125 1.00 97.25 162 SER A N 1
ATOM 1275 C CA . SER A 1 162 ? 11.298 -0.511 -6.887 1.00 97.25 162 SER A CA 1
ATOM 1276 C C . SER A 1 162 ? 10.336 -1.484 -6.200 1.00 97.25 162 SER A C 1
ATOM 1278 O O . SER A 1 162 ? 9.135 -1.235 -6.179 1.00 97.25 162 SER A O 1
ATOM 1280 N N . PHE A 1 163 ? 10.838 -2.560 -5.595 1.00 97.62 163 PHE A N 1
ATOM 1281 C CA . PHE A 1 163 ? 9.989 -3.602 -5.024 1.00 97.62 163 PHE A CA 1
ATOM 1282 C C . PHE A 1 163 ? 9.790 -3.418 -3.515 1.00 97.62 163 PHE A C 1
ATOM 1284 O O . PHE A 1 163 ? 10.796 -3.365 -2.819 1.00 97.62 163 PHE A O 1
ATOM 1291 N N . PRO A 1 164 ? 8.559 -3.413 -2.974 1.00 97.94 164 PRO A N 1
ATOM 1292 C CA . PRO A 1 164 ? 7.294 -3.343 -3.690 1.00 97.94 164 PRO A CA 1
ATOM 1293 C C . PRO A 1 164 ? 6.894 -1.893 -3.995 1.00 97.94 164 PRO A C 1
ATOM 1295 O O . PRO A 1 164 ? 7.534 -0.924 -3.574 1.00 97.94 164 PRO A O 1
ATOM 1298 N N . SER A 1 165 ? 5.801 -1.731 -4.741 1.00 97.44 165 SER A N 1
ATOM 1299 C CA . SER A 1 165 ? 5.269 -0.407 -5.045 1.00 97.44 165 SER A CA 1
ATOM 1300 C C . SER A 1 165 ? 4.604 0.238 -3.826 1.00 97.44 165 SER A C 1
ATOM 1302 O O . SER A 1 165 ? 3.521 -0.172 -3.402 1.00 97.44 165 SER A O 1
ATOM 1304 N N . GLY A 1 166 ? 5.208 1.316 -3.315 1.00 95.19 166 GLY A N 1
ATOM 1305 C CA . GLY A 1 166 ? 4.675 2.075 -2.177 1.00 95.19 166 GLY A CA 1
ATOM 1306 C C . GLY A 1 166 ? 3.318 2.724 -2.435 1.00 95.19 166 GLY A C 1
ATOM 1307 O O . GLY A 1 166 ? 2.427 2.603 -1.600 1.00 95.19 166 GLY A O 1
ATOM 1308 N N . HIS A 1 167 ? 3.125 3.345 -3.605 1.00 95.00 167 HIS A N 1
ATOM 1309 C CA . HIS A 1 167 ? 1.840 3.971 -3.958 1.00 95.00 167 HIS A CA 1
ATOM 1310 C C . HIS A 1 167 ? 0.733 2.916 -4.085 1.00 95.00 167 HIS A C 1
ATOM 1312 O O . HIS A 1 167 ? -0.379 3.112 -3.596 1.00 95.00 167 HIS A O 1
ATOM 1318 N N . THR A 1 168 ? 1.054 1.768 -4.692 1.00 97.12 168 THR A N 1
ATOM 1319 C CA . THR A 1 168 ? 0.099 0.662 -4.828 1.00 97.12 168 THR A CA 1
ATOM 1320 C C . THR A 1 168 ? -0.264 0.092 -3.461 1.00 97.12 168 THR A C 1
ATOM 1322 O O . THR A 1 168 ? -1.439 -0.004 -3.132 1.00 97.12 168 THR A O 1
ATOM 1325 N N . THR A 1 169 ? 0.727 -0.195 -2.615 1.00 97.62 169 THR A N 1
ATOM 1326 C CA . THR A 1 169 ? 0.473 -0.714 -1.262 1.00 97.62 169 THR A CA 1
ATOM 1327 C C . THR A 1 169 ? -0.411 0.223 -0.448 1.00 97.62 169 THR A C 1
ATOM 1329 O O . THR A 1 169 ? -1.400 -0.201 0.142 1.00 97.62 169 THR A O 1
ATOM 1332 N N . PHE A 1 170 ? -0.079 1.513 -0.456 1.00 95.69 170 PHE A N 1
ATOM 1333 C CA . PHE A 1 170 ? -0.807 2.539 0.277 1.00 95.69 170 PHE A CA 1
ATOM 1334 C C . PHE A 1 170 ? -2.272 2.653 -0.171 1.00 95.69 170 PHE A C 1
ATOM 1336 O O . PHE A 1 170 ? -3.177 2.690 0.661 1.00 95.69 170 PHE A O 1
ATOM 1343 N N . THR A 1 171 ? -2.521 2.687 -1.481 1.00 95.75 171 THR A N 1
ATOM 1344 C CA . THR A 1 171 ? -3.881 2.853 -2.021 1.00 95.75 171 THR A CA 1
ATOM 1345 C C . THR A 1 171 ? -4.735 1.597 -1.859 1.00 95.75 171 THR A C 1
ATOM 1347 O O . THR A 1 171 ? -5.921 1.713 -1.555 1.00 95.75 171 THR A O 1
ATOM 1350 N N . PHE A 1 172 ? -4.146 0.402 -1.958 1.00 98.00 172 PHE A N 1
ATOM 1351 C CA . PHE A 1 172 ? -4.845 -0.849 -1.650 1.00 98.00 172 PHE A CA 1
ATOM 1352 C C . PHE A 1 172 ? -5.178 -0.988 -0.158 1.00 98.00 172 PHE A C 1
ATOM 1354 O O . PHE A 1 172 ? -6.252 -1.492 0.168 1.00 98.00 172 PHE A O 1
ATOM 1361 N N . ALA A 1 173 ? -4.324 -0.492 0.744 1.00 98.06 173 ALA A N 1
ATOM 1362 C CA . ALA A 1 173 ? -4.628 -0.462 2.175 1.00 98.06 173 ALA A CA 1
ATOM 1363 C C . ALA A 1 173 ? -5.805 0.464 2.498 1.00 98.06 173 ALA A C 1
ATOM 1365 O O . ALA A 1 173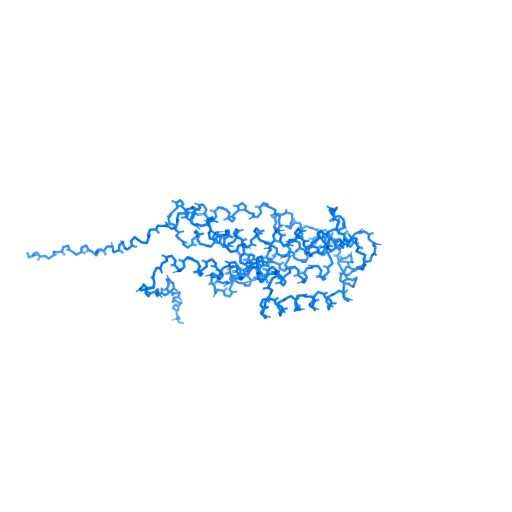 ? -6.707 0.076 3.239 1.00 98.06 173 ALA A O 1
ATOM 1366 N N . ILE A 1 174 ? -5.852 1.652 1.886 1.00 96.50 174 ILE A N 1
ATOM 1367 C CA . ILE A 1 174 ? -7.014 2.548 1.982 1.00 96.50 174 ILE A CA 1
ATOM 1368 C C . ILE A 1 174 ? -8.272 1.857 1.451 1.00 96.50 174 ILE A C 1
ATOM 1370 O O . ILE A 1 174 ? -9.306 1.878 2.117 1.00 96.50 174 ILE A O 1
ATOM 1374 N N . ALA A 1 175 ? -8.194 1.226 0.275 1.00 97.50 175 ALA A N 1
ATOM 1375 C CA . ALA A 1 175 ? -9.340 0.554 -0.328 1.00 97.50 175 ALA A CA 1
ATOM 1376 C C . ALA A 1 175 ? -9.891 -0.575 0.556 1.00 97.50 175 ALA A C 1
ATOM 1378 O O . ALA A 1 175 ? -11.105 -0.657 0.735 1.00 97.50 175 ALA A O 1
ATOM 1379 N N . ALA A 1 176 ? -9.015 -1.371 1.174 1.00 98.38 176 ALA A N 1
ATOM 1380 C CA . ALA A 1 176 ? -9.398 -2.438 2.096 1.00 98.38 176 ALA A CA 1
ATOM 1381 C C . ALA A 1 176 ? -10.077 -1.924 3.375 1.00 98.38 176 ALA A C 1
ATOM 1383 O O . ALA A 1 176 ? -11.058 -2.513 3.833 1.00 98.38 176 ALA A O 1
ATOM 1384 N N . VAL A 1 177 ? -9.610 -0.800 3.931 1.00 98.00 177 VAL A N 1
ATOM 1385 C CA . VAL A 1 177 ? -10.301 -0.150 5.056 1.00 98.00 177 VAL A CA 1
ATOM 1386 C C . VAL A 1 177 ? -11.696 0.303 4.617 1.00 98.00 177 VAL A C 1
ATOM 1388 O O . VAL A 1 177 ? -12.683 -0.031 5.264 1.00 98.00 177 VAL A O 1
ATOM 1391 N N . LEU A 1 178 ? -11.815 1.013 3.491 1.00 96.19 178 LEU A N 1
ATOM 1392 C CA . LEU A 1 178 ? -13.110 1.513 3.010 1.00 96.19 178 LEU A CA 1
ATOM 1393 C C . LEU A 1 178 ? -14.102 0.386 2.688 1.00 96.19 178 LEU A C 1
ATOM 1395 O O . LEU A 1 178 ? -15.292 0.517 2.982 1.00 96.19 178 LEU A O 1
ATOM 1399 N N . GLU A 1 179 ? -13.629 -0.722 2.118 1.00 96.31 179 GLU A N 1
ATOM 1400 C CA . GLU A 1 179 ? -14.434 -1.923 1.891 1.00 96.31 179 GLU A CA 1
ATOM 1401 C C . GLU A 1 179 ? -15.056 -2.430 3.201 1.00 96.31 179 GLU A C 1
ATOM 1403 O O . GLU A 1 179 ? -16.266 -2.675 3.266 1.00 96.31 179 GLU A O 1
ATOM 1408 N N . GLN A 1 180 ? -14.240 -2.559 4.249 1.00 93.81 180 GLN A N 1
ATOM 1409 C CA . GLN A 1 180 ? -14.668 -3.080 5.544 1.00 93.81 180 GLN A CA 1
ATOM 1410 C C . GLN A 1 180 ? -15.648 -2.153 6.266 1.00 93.81 180 GLN A C 1
ATOM 1412 O O . GLN A 1 180 ? -16.643 -2.637 6.817 1.00 93.81 180 GLN A O 1
ATOM 1417 N N . GLU A 1 181 ? -15.377 -0.849 6.250 1.00 91.12 181 GLU A N 1
ATOM 1418 C CA . GLU A 1 181 ? -16.162 0.139 6.990 1.00 91.12 181 GLU A CA 1
ATOM 1419 C C . GLU A 1 181 ? -17.529 0.386 6.353 1.00 91.12 181 GLU A C 1
ATOM 1421 O O . GLU A 1 181 ? -18.537 0.469 7.053 1.00 91.12 181 GLU A O 1
ATOM 1426 N N . TYR A 1 182 ? -17.589 0.474 5.022 1.00 90.19 182 TYR A N 1
ATOM 1427 C CA . TYR A 1 182 ? -18.815 0.881 4.340 1.00 90.19 182 TYR A CA 1
ATOM 1428 C C . TYR A 1 182 ? -19.650 -0.282 3.810 1.00 90.19 182 TYR A C 1
ATOM 1430 O O . TYR A 1 182 ? -20.850 -0.098 3.598 1.00 90.19 182 TYR A O 1
ATOM 1438 N N . ARG A 1 183 ? -19.053 -1.460 3.559 1.00 88.38 183 ARG A N 1
ATOM 1439 C CA . ARG A 1 183 ? -19.730 -2.654 3.002 1.00 88.38 183 ARG A CA 1
ATOM 1440 C C . ARG A 1 183 ? -20.641 -2.345 1.804 1.00 88.38 183 ARG A C 1
ATOM 1442 O O . ARG A 1 183 ? -21.664 -2.994 1.591 1.00 88.38 183 ARG A O 1
ATOM 1449 N N . SER A 1 184 ? -20.275 -1.327 1.028 1.00 94.25 184 SER A N 1
ATOM 1450 C CA . SER A 1 184 ? -21.051 -0.801 -0.089 1.00 94.25 184 SER A CA 1
ATOM 1451 C C . SER A 1 184 ? -20.323 -1.116 -1.380 1.00 94.25 184 SER A C 1
ATOM 1453 O O . SER A 1 184 ? -19.214 -0.630 -1.595 1.00 94.25 184 SER A O 1
ATOM 1455 N N . ALA A 1 185 ? -20.971 -1.875 -2.267 1.00 94.38 185 ALA A N 1
ATOM 1456 C CA . ALA A 1 185 ? -20.384 -2.272 -3.544 1.00 94.38 185 ALA A CA 1
ATOM 1457 C C . ALA A 1 185 ? -19.887 -1.067 -4.362 1.00 94.38 185 ALA A C 1
ATOM 1459 O O . ALA A 1 185 ? -18.836 -1.150 -4.988 1.00 94.38 185 ALA A O 1
ATOM 1460 N N . GLY A 1 186 ? -20.598 0.066 -4.311 1.00 96.88 186 GLY A N 1
ATOM 1461 C CA . GLY A 1 186 ? -20.190 1.290 -5.003 1.00 96.88 186 GLY A CA 1
ATOM 1462 C C . GLY A 1 186 ? -18.912 1.910 -4.430 1.00 96.88 186 GLY A C 1
ATOM 1463 O O . GLY A 1 186 ? -18.024 2.284 -5.192 1.00 96.88 186 GLY A O 1
ATOM 1464 N N . ILE A 1 187 ? -18.790 1.979 -3.099 1.00 94.38 187 ILE A N 1
ATOM 1465 C CA . ILE A 1 187 ? -17.599 2.533 -2.430 1.00 94.38 187 ILE A CA 1
ATOM 1466 C C . ILE A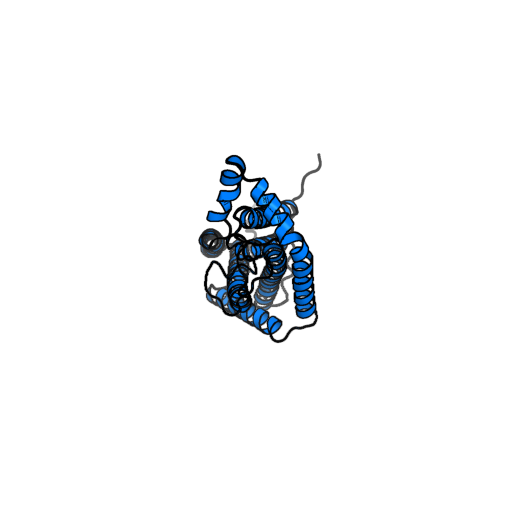 1 187 ? -16.404 1.602 -2.625 1.00 94.38 187 ILE A C 1
ATOM 1468 O O . ILE A 1 187 ? -15.331 2.062 -3.007 1.00 94.38 187 ILE A O 1
ATOM 1472 N N . THR A 1 188 ? -16.605 0.296 -2.441 1.00 94.25 188 THR A N 1
ATOM 1473 C CA . THR A 1 188 ? -15.581 -0.725 -2.677 1.00 94.25 188 THR A CA 1
ATOM 1474 C C . THR A 1 188 ? -15.072 -0.664 -4.116 1.00 94.25 188 THR A C 1
ATOM 1476 O O . THR A 1 188 ? -13.866 -0.565 -4.339 1.00 94.25 188 THR A O 1
ATOM 1479 N N . ALA A 1 189 ? -15.974 -0.648 -5.104 1.00 97.44 189 ALA A N 1
ATOM 1480 C CA . ALA A 1 189 ? -15.593 -0.568 -6.510 1.00 97.44 189 ALA A CA 1
ATOM 1481 C C . ALA A 1 189 ? -14.822 0.722 -6.820 1.00 97.44 189 ALA A C 1
ATOM 1483 O O . ALA A 1 189 ? -13.787 0.666 -7.483 1.00 97.44 189 ALA A O 1
ATOM 1484 N N . ALA A 1 190 ? -15.277 1.872 -6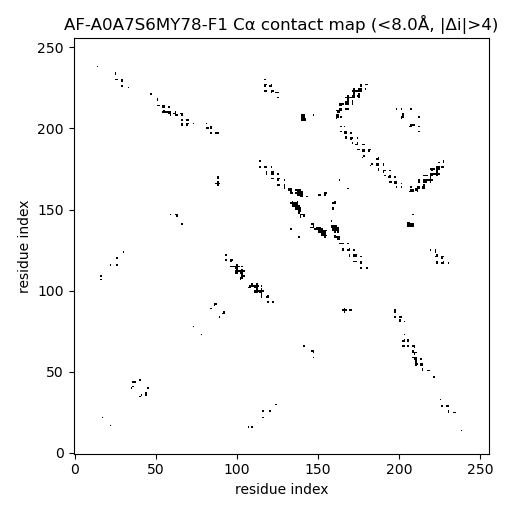.314 1.00 96.81 190 ALA A N 1
ATOM 1485 C CA . ALA A 1 190 ? -14.592 3.146 -6.518 1.00 96.81 190 ALA A CA 1
ATOM 1486 C C . ALA A 1 190 ? -13.182 3.149 -5.901 1.00 96.81 190 ALA A C 1
ATOM 1488 O O . ALA A 1 190 ? -12.224 3.557 -6.559 1.00 96.81 190 ALA A O 1
ATOM 1489 N N . ALA A 1 191 ? -13.039 2.648 -4.671 1.00 95.94 191 ALA A N 1
ATOM 1490 C CA . ALA A 1 191 ? -11.767 2.625 -3.959 1.00 95.94 191 ALA A CA 1
ATOM 1491 C C . ALA A 1 191 ? -10.738 1.705 -4.636 1.00 95.94 191 ALA A C 1
ATOM 1493 O O . ALA A 1 191 ? -9.609 2.127 -4.889 1.00 95.94 191 ALA A O 1
ATOM 1494 N N . TYR A 1 192 ? -11.130 0.483 -5.012 1.00 97.88 192 TYR A N 1
ATOM 1495 C CA . TYR A 1 192 ? -10.233 -0.418 -5.741 1.00 97.88 192 TYR A CA 1
ATOM 1496 C C . TYR A 1 192 ? -9.947 0.053 -7.164 1.00 97.88 192 TYR A C 1
ATOM 1498 O O . TYR A 1 192 ? -8.832 -0.133 -7.641 1.00 97.88 192 TYR A O 1
ATOM 1506 N N . THR A 1 193 ? -10.893 0.724 -7.829 1.00 97.44 193 THR A N 1
ATOM 1507 C CA . THR A 1 193 ? -10.626 1.353 -9.132 1.00 97.44 193 THR A CA 1
ATOM 1508 C C . THR A 1 193 ? -9.529 2.405 -9.002 1.00 97.44 193 THR A C 1
ATOM 1510 O O . THR A 1 193 ? -8.576 2.387 -9.777 1.00 97.44 193 THR A O 1
ATOM 1513 N N . ALA A 1 194 ? -9.601 3.280 -7.995 1.00 94.56 194 ALA A N 1
ATOM 1514 C CA . ALA A 1 194 ? -8.557 4.273 -7.745 1.00 94.56 194 ALA A CA 1
ATOM 1515 C C . ALA A 1 194 ? -7.196 3.622 -7.434 1.00 94.56 194 ALA A C 1
ATOM 1517 O O . ALA A 1 194 ? -6.163 4.058 -7.950 1.00 94.56 194 ALA A O 1
ATOM 1518 N N . ALA A 1 195 ? -7.183 2.543 -6.647 1.00 96.12 195 ALA A N 1
ATOM 1519 C CA . ALA A 1 195 ? -5.964 1.803 -6.326 1.00 96.12 195 ALA A CA 1
ATOM 1520 C C . ALA A 1 195 ? -5.340 1.122 -7.563 1.00 96.12 195 ALA A C 1
ATOM 1522 O O . ALA A 1 195 ? -4.133 1.219 -7.790 1.00 96.12 195 ALA A O 1
ATOM 1523 N N . VAL A 1 196 ? -6.158 0.505 -8.423 1.00 97.69 196 VAL A N 1
ATOM 1524 C CA . VAL A 1 196 ? -5.711 -0.097 -9.692 1.00 97.69 196 VAL A CA 1
ATOM 1525 C C . VAL A 1 196 ? -5.191 0.966 -10.656 1.00 97.69 196 VAL A C 1
ATOM 1527 O O . VAL A 1 196 ? -4.112 0.796 -11.220 1.00 97.69 196 VAL A O 1
ATOM 1530 N N . LEU A 1 197 ? -5.897 2.090 -10.810 1.00 96.31 197 LEU A N 1
ATOM 1531 C CA . LEU A 1 197 ? -5.427 3.200 -11.644 1.00 96.31 197 LEU A CA 1
ATOM 1532 C C . LEU A 1 197 ? -4.082 3.740 -11.147 1.00 96.31 197 LEU A C 1
ATOM 1534 O O . LEU A 1 197 ? -3.220 4.067 -11.959 1.00 96.31 197 LEU A O 1
ATOM 1538 N N . THR A 1 198 ? -3.871 3.780 -9.829 1.00 95.19 198 THR A N 1
ATOM 1539 C CA . THR A 1 198 ? -2.584 4.169 -9.234 1.00 95.19 198 THR A CA 1
ATOM 1540 C C . THR A 1 198 ? -1.482 3.188 -9.626 1.00 95.19 198 THR A C 1
ATOM 1542 O O . THR A 1 198 ? -0.428 3.610 -10.096 1.00 95.19 198 THR A O 1
ATOM 1545 N N . ALA A 1 199 ? -1.719 1.879 -9.496 1.00 96.81 199 ALA A N 1
ATOM 1546 C CA . ALA A 1 199 ? -0.770 0.851 -9.927 1.00 96.81 199 ALA A CA 1
ATOM 1547 C C . ALA A 1 199 ? -0.416 0.985 -11.419 1.00 96.81 199 ALA A C 1
ATOM 1549 O O . ALA A 1 199 ? 0.759 0.931 -11.791 1.00 96.81 199 ALA A O 1
ATOM 1550 N N . MET A 1 200 ? -1.421 1.230 -12.266 1.00 97.56 200 MET A N 1
ATOM 1551 C CA . MET A 1 200 ? -1.235 1.471 -13.698 1.00 97.56 200 MET A CA 1
ATOM 1552 C C . MET A 1 200 ? -0.386 2.714 -13.963 1.00 97.56 200 MET A C 1
ATOM 1554 O O . MET A 1 200 ? 0.548 2.630 -14.754 1.00 97.56 200 MET A O 1
ATOM 1558 N N . ALA A 1 201 ? -0.633 3.823 -13.259 1.00 96.69 201 ALA A N 1
ATOM 1559 C CA . ALA A 1 201 ? 0.172 5.039 -13.371 1.00 96.69 201 ALA A CA 1
ATOM 1560 C C . ALA A 1 201 ? 1.652 4.775 -13.048 1.00 96.69 201 ALA A C 1
ATOM 1562 O O . ALA A 1 201 ? 2.547 5.220 -13.763 1.00 96.69 201 ALA A O 1
ATOM 1563 N N . ARG A 1 202 ? 1.932 3.968 -12.015 1.00 96.62 202 ARG A N 1
ATOM 1564 C CA . ARG A 1 202 ? 3.308 3.622 -11.622 1.00 96.62 202 ARG A CA 1
ATOM 1565 C C . ARG A 1 202 ? 4.049 2.800 -12.678 1.00 96.62 202 ARG A C 1
ATOM 1567 O O . ARG A 1 202 ? 5.247 3.012 -12.869 1.00 96.62 202 ARG A O 1
ATOM 1574 N N . MET A 1 203 ? 3.361 1.884 -13.355 1.00 97.94 203 MET A N 1
ATOM 1575 C CA . MET A 1 203 ? 3.938 1.148 -14.485 1.00 97.94 203 MET A CA 1
ATOM 1576 C C . MET A 1 203 ? 4.074 2.044 -15.719 1.00 97.94 203 MET A C 1
ATOM 1578 O O . MET A 1 203 ? 5.113 2.034 -16.372 1.00 97.94 203 MET A O 1
ATOM 1582 N N . TYR A 1 204 ? 3.071 2.884 -15.991 1.00 97.75 204 TYR A N 1
ATOM 1583 C CA . TYR A 1 204 ? 3.101 3.862 -17.076 1.00 97.75 204 TYR A CA 1
ATOM 1584 C C . TYR A 1 204 ? 4.296 4.813 -16.951 1.00 97.75 204 TYR A C 1
ATOM 1586 O O . TYR A 1 204 ? 4.950 5.115 -17.946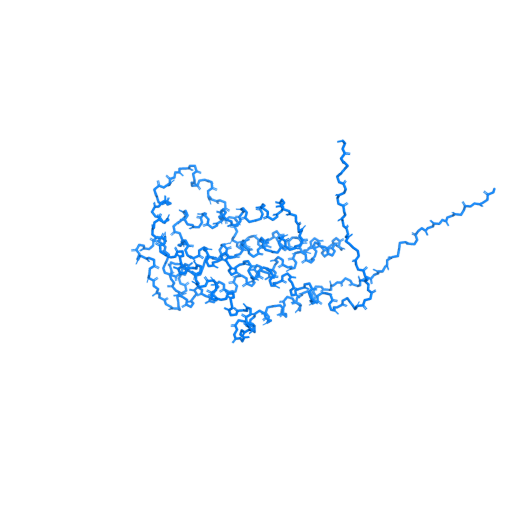 1.00 97.75 204 TYR A O 1
ATOM 1594 N N . HIS A 1 205 ? 4.620 5.269 -15.741 1.00 96.31 205 HIS A N 1
ATOM 1595 C CA . HIS A 1 205 ? 5.765 6.136 -15.456 1.00 96.31 205 HIS A CA 1
ATOM 1596 C C . HIS A 1 205 ? 7.122 5.407 -15.436 1.00 96.31 205 HIS A C 1
ATOM 1598 O O . HIS A 1 205 ? 8.129 6.032 -15.121 1.00 96.31 205 HIS A O 1
ATOM 1604 N N . ASP A 1 206 ? 7.176 4.119 -15.793 1.00 97.44 206 ASP A N 1
ATOM 1605 C CA . ASP A 1 206 ? 8.400 3.299 -15.868 1.00 97.44 206 ASP A CA 1
ATOM 1606 C C . ASP A 1 206 ? 9.174 3.227 -14.534 1.00 97.44 206 ASP A C 1
ATOM 1608 O O . ASP A 1 206 ? 10.385 3.006 -14.481 1.00 97.44 206 ASP A O 1
ATOM 1612 N N . VAL A 1 207 ? 8.468 3.421 -13.415 1.00 96.94 207 VAL A N 1
ATOM 1613 C CA . VAL A 1 207 ? 9.053 3.460 -12.066 1.00 96.94 207 VAL A CA 1
ATOM 1614 C C . VAL A 1 207 ? 8.801 2.184 -11.271 1.00 96.94 207 VAL A C 1
ATOM 1616 O O . VAL A 1 207 ? 9.457 1.997 -10.249 1.00 96.94 207 VAL A O 1
ATOM 1619 N N . HIS A 1 208 ? 7.894 1.312 -11.706 1.00 98.12 208 HIS A N 1
ATOM 1620 C CA . HIS A 1 208 ? 7.614 0.030 -11.061 1.00 98.12 208 HIS A CA 1
ATOM 1621 C C . HIS A 1 208 ? 7.314 -1.061 -12.087 1.00 98.12 208 HIS A C 1
ATOM 1623 O O . HIS A 1 208 ? 6.647 -0.814 -13.090 1.00 98.12 208 HIS A O 1
ATOM 1629 N N . TRP A 1 209 ? 7.783 -2.268 -11.794 1.00 98.69 209 TRP A N 1
ATOM 1630 C CA . TRP A 1 209 ? 7.443 -3.487 -12.517 1.00 98.69 209 TRP A CA 1
ATOM 1631 C C . TRP A 1 209 ? 6.017 -3.949 -12.185 1.00 98.69 209 TRP A C 1
ATOM 1633 O O . TRP A 1 209 ? 5.474 -3.596 -11.132 1.00 98.69 209 TRP A O 1
ATOM 1643 N N . LEU A 1 210 ? 5.419 -4.793 -13.035 1.00 98.75 210 LEU A N 1
ATOM 1644 C CA . LEU A 1 210 ? 4.101 -5.378 -12.761 1.00 98.75 210 LEU A CA 1
ATOM 1645 C C . LEU A 1 210 ? 4.115 -6.126 -11.424 1.00 98.75 210 LEU A C 1
ATOM 1647 O O . LEU A 1 210 ? 3.266 -5.882 -10.568 1.00 98.75 210 LEU A O 1
ATOM 1651 N N . SER A 1 211 ? 5.112 -6.977 -11.205 1.00 98.69 211 SER A N 1
ATOM 1652 C CA . SER A 1 211 ? 5.281 -7.730 -9.961 1.00 98.69 211 SER A CA 1
ATOM 1653 C C . SER A 1 211 ? 5.462 -6.847 -8.719 1.00 98.69 211 SER A C 1
ATOM 1655 O O . SER A 1 211 ? 4.962 -7.217 -7.655 1.00 98.69 211 SER A O 1
ATOM 1657 N N . ASP A 1 212 ? 6.067 -5.655 -8.837 1.00 98.62 212 ASP A N 1
ATOM 1658 C CA . ASP A 1 212 ? 6.136 -4.684 -7.730 1.00 98.62 212 ASP A CA 1
ATOM 1659 C C . ASP A 1 212 ? 4.736 -4.210 -7.323 1.00 98.62 212 ASP A C 1
ATOM 1661 O O . ASP A 1 212 ? 4.450 -4.033 -6.134 1.00 98.62 212 ASP A O 1
ATOM 1665 N N . THR A 1 213 ? 3.875 -3.960 -8.317 1.00 98.44 213 THR A N 1
ATOM 1666 C CA . THR A 1 213 ? 2.499 -3.499 -8.096 1.00 98.44 213 THR A CA 1
ATOM 1667 C C . THR A 1 213 ? 1.593 -4.621 -7.608 1.00 98.44 213 THR A C 1
ATOM 1669 O O . THR A 1 213 ? 0.822 -4.400 -6.682 1.00 98.44 213 THR A O 1
ATOM 1672 N N . VAL A 1 214 ? 1.737 -5.841 -8.134 1.00 98.69 214 VAL A N 1
ATOM 1673 C CA . VAL A 1 214 ? 0.973 -7.014 -7.685 1.00 98.69 214 VAL A CA 1
ATOM 1674 C C . VAL A 1 214 ? 1.299 -7.346 -6.233 1.00 98.69 214 VAL A C 1
ATOM 1676 O O . VAL A 1 214 ? 0.382 -7.460 -5.424 1.00 98.69 214 VAL A O 1
ATOM 1679 N N . PHE A 1 215 ? 2.583 -7.426 -5.864 1.00 98.38 215 PHE A N 1
ATOM 1680 C CA . PHE A 1 215 ? 2.956 -7.651 -4.466 1.00 98.38 215 PHE A CA 1
ATOM 1681 C C . PHE A 1 215 ? 2.433 -6.529 -3.568 1.00 98.38 215 PHE A C 1
ATOM 1683 O O . PHE A 1 215 ? 1.835 -6.800 -2.530 1.00 98.38 215 PHE A O 1
ATOM 1690 N N . GLY A 1 216 ? 2.618 -5.272 -3.994 1.00 98.06 216 GLY A N 1
ATOM 1691 C CA . GLY A 1 216 ? 2.131 -4.102 -3.268 1.00 98.06 216 GLY A CA 1
ATOM 1692 C C . GLY A 1 216 ? 0.620 -4.144 -3.031 1.00 98.06 216 GLY A C 1
ATOM 1693 O O . GLY A 1 216 ? 0.169 -3.893 -1.919 1.00 98.06 216 GLY A O 1
ATOM 1694 N N . ALA A 1 217 ? -0.162 -4.518 -4.043 1.00 98.50 217 ALA A N 1
ATOM 1695 C CA . ALA A 1 217 ? -1.611 -4.645 -3.943 1.00 98.50 217 ALA A CA 1
ATOM 1696 C C . ALA A 1 217 ? -2.025 -5.702 -2.911 1.00 98.50 217 ALA A C 1
ATOM 1698 O O . ALA A 1 217 ? -2.878 -5.435 -2.064 1.00 98.50 217 ALA A O 1
ATOM 1699 N N . VAL A 1 218 ? -1.385 -6.875 -2.949 1.00 97.69 218 VAL A N 1
ATOM 1700 C CA . VAL A 1 218 ? -1.678 -7.982 -2.032 1.00 97.69 218 VAL A CA 1
ATOM 1701 C C . VAL A 1 218 ? -1.336 -7.602 -0.591 1.00 97.69 218 VAL A C 1
ATOM 1703 O O . VAL A 1 218 ? -2.204 -7.673 0.276 1.00 97.69 218 VAL A O 1
ATOM 1706 N N . ILE A 1 219 ? -0.112 -7.138 -0.314 1.00 96.94 219 ILE A N 1
ATOM 1707 C CA . ILE A 1 219 ? 0.259 -6.766 1.062 1.00 96.94 219 ILE A CA 1
ATOM 1708 C C . ILE A 1 219 ? -0.548 -5.557 1.552 1.00 96.94 219 ILE A C 1
ATOM 1710 O O . ILE A 1 219 ? -0.919 -5.507 2.719 1.00 96.94 219 ILE A O 1
ATOM 1714 N N . GLY A 1 220 ? -0.862 -4.603 0.669 1.00 97.69 220 GLY A N 1
ATOM 1715 C CA . GLY A 1 220 ? -1.670 -3.431 0.998 1.00 97.69 220 GLY A CA 1
ATOM 1716 C C . GLY A 1 220 ? -3.070 -3.830 1.441 1.00 97.69 220 GLY A C 1
ATOM 1717 O O . GLY A 1 220 ? -3.526 -3.383 2.491 1.00 97.69 220 GLY A O 1
ATOM 1718 N N . TYR A 1 221 ? -3.710 -4.736 0.696 1.00 98.31 221 TYR A N 1
ATOM 1719 C CA . TYR A 1 221 ? -5.003 -5.313 1.060 1.00 98.31 221 TYR A CA 1
ATOM 1720 C C . TYR A 1 221 ? -4.984 -5.891 2.480 1.00 98.31 221 TYR A C 1
ATOM 1722 O O . TYR A 1 221 ? -5.796 -5.500 3.320 1.00 98.31 221 TYR A O 1
ATOM 1730 N N . TYR A 1 222 ? -4.019 -6.767 2.775 1.00 97.19 222 TYR A N 1
ATOM 1731 C CA . TYR A 1 222 ? -3.935 -7.424 4.079 1.00 97.19 222 TYR A CA 1
ATOM 1732 C C . TYR A 1 222 ? -3.602 -6.460 5.217 1.00 97.19 222 TYR A C 1
ATOM 1734 O O . TYR A 1 222 ? -4.214 -6.557 6.277 1.00 97.19 222 TYR A O 1
ATOM 1742 N N . ILE A 1 223 ? -2.699 -5.498 5.003 1.00 97.44 223 ILE A N 1
ATOM 1743 C CA . ILE A 1 223 ? -2.395 -4.460 5.998 1.00 97.44 223 ILE A CA 1
ATOM 1744 C C . ILE A 1 223 ? -3.658 -3.653 6.320 1.00 97.44 223 ILE A C 1
ATOM 1746 O O . ILE A 1 223 ? -3.950 -3.432 7.493 1.00 97.44 223 ILE A O 1
ATOM 1750 N N . GLY A 1 224 ? -4.420 -3.237 5.303 1.00 98.00 224 GLY A N 1
ATOM 1751 C CA . GLY A 1 224 ? -5.653 -2.471 5.490 1.00 98.00 224 GLY A CA 1
ATOM 1752 C C . GLY A 1 224 ? -6.733 -3.250 6.240 1.00 98.00 224 GLY A C 1
ATOM 1753 O O . GLY A 1 224 ? -7.280 -2.742 7.220 1.00 98.00 224 GLY A O 1
ATOM 1754 N N . LYS A 1 225 ? -6.985 -4.501 5.833 1.00 97.19 225 LYS A N 1
ATOM 1755 C CA . LYS A 1 225 ? -7.910 -5.415 6.521 1.00 97.19 225 LYS A CA 1
ATOM 1756 C C . LYS A 1 225 ? -7.510 -5.626 7.977 1.00 97.19 225 LYS A C 1
ATOM 1758 O O . LYS A 1 225 ? -8.327 -5.420 8.871 1.00 97.19 225 LYS A O 1
ATOM 1763 N N . PHE A 1 226 ? -6.243 -5.962 8.212 1.00 96.44 226 PHE A N 1
ATOM 1764 C CA . PHE A 1 226 ? -5.725 -6.205 9.550 1.00 96.44 226 PHE A CA 1
ATOM 1765 C C . PHE A 1 226 ? -5.882 -4.976 10.450 1.00 96.44 226 PHE A C 1
ATOM 1767 O O . PHE A 1 226 ? -6.421 -5.093 11.547 1.00 96.44 226 PHE A O 1
ATOM 1774 N N . ALA A 1 227 ? -5.461 -3.791 9.990 1.00 97.56 227 ALA A N 1
ATOM 1775 C CA . ALA A 1 227 ? -5.563 -2.577 10.799 1.00 97.56 227 ALA A CA 1
ATOM 1776 C C . ALA A 1 227 ? -7.018 -2.259 11.166 1.00 97.56 227 ALA A C 1
ATOM 1778 O O . ALA A 1 227 ? -7.292 -1.908 12.312 1.00 97.56 227 ALA A O 1
ATOM 1779 N N . ALA A 1 228 ? -7.951 -2.400 10.220 1.00 96.81 228 ALA A N 1
ATOM 1780 C CA . ALA A 1 228 ? -9.364 -2.151 10.479 1.00 96.81 228 ALA A CA 1
ATOM 1781 C C . ALA A 1 228 ? -9.956 -3.152 11.489 1.00 96.81 228 ALA A C 1
ATOM 1783 O O . ALA A 1 228 ? -10.620 -2.740 12.441 1.00 96.81 228 ALA A O 1
ATOM 1784 N N . GLU A 1 229 ? -9.692 -4.452 11.322 1.00 95.38 229 GLU A N 1
ATOM 1785 C CA . GLU A 1 229 ? -10.196 -5.517 12.205 1.00 95.38 229 GLU A CA 1
ATOM 1786 C C . GLU A 1 229 ? -9.601 -5.454 13.614 1.00 95.38 229 GLU A C 1
ATOM 1788 O O . GLU A 1 229 ? -10.319 -5.624 14.602 1.00 95.38 229 GLU A O 1
ATOM 1793 N N . GLU A 1 230 ? -8.304 -5.178 13.724 1.00 95.25 230 GLU A N 1
ATOM 1794 C CA . GLU A 1 230 ? -7.618 -5.107 15.010 1.00 95.25 230 GLU A CA 1
ATOM 1795 C C . GLU A 1 230 ? -8.039 -3.864 15.801 1.00 95.25 230 GLU A C 1
ATOM 1797 O O . GLU A 1 230 ? -8.331 -3.959 16.997 1.00 95.25 230 GLU A O 1
ATOM 1802 N N . LEU A 1 231 ? -8.187 -2.712 15.137 1.00 94.81 231 LEU A N 1
ATOM 1803 C CA . LEU A 1 231 ? -8.739 -1.514 15.772 1.00 94.81 231 LEU A CA 1
ATOM 1804 C C . LEU A 1 231 ? -10.197 -1.720 16.194 1.00 94.81 231 LEU A C 1
ATOM 1806 O O . LEU A 1 231 ? -10.542 -1.367 17.322 1.00 94.81 231 LEU A O 1
ATOM 1810 N N . ASP A 1 232 ? -11.027 -2.370 15.371 1.00 93.12 232 ASP A N 1
ATOM 1811 C CA . ASP A 1 232 ? -12.383 -2.773 15.767 1.00 93.12 232 ASP A CA 1
ATOM 1812 C C . ASP A 1 232 ? -12.367 -3.657 17.020 1.00 93.12 232 ASP A C 1
ATOM 1814 O O . ASP A 1 232 ? -13.182 -3.484 17.930 1.00 93.12 232 ASP A O 1
ATOM 1818 N N . ARG A 1 233 ? -11.445 -4.623 17.087 1.00 92.75 233 ARG A N 1
ATOM 1819 C CA . ARG A 1 233 ? -11.305 -5.537 18.226 1.00 92.75 233 ARG A CA 1
ATOM 1820 C C . ARG A 1 233 ? -10.893 -4.796 19.496 1.00 92.75 233 ARG A C 1
ATOM 1822 O O . ARG A 1 233 ? -11.392 -5.123 20.575 1.00 92.75 233 ARG A O 1
ATOM 1829 N N . LEU A 1 234 ? -9.967 -3.846 19.395 1.00 90.25 234 LEU A N 1
ATOM 1830 C CA . LEU A 1 234 ? -9.469 -3.064 20.527 1.00 90.25 234 LEU A CA 1
ATOM 1831 C C . LEU A 1 234 ? -10.524 -2.072 21.029 1.00 90.25 234 LEU A C 1
ATOM 1833 O O . LEU A 1 234 ?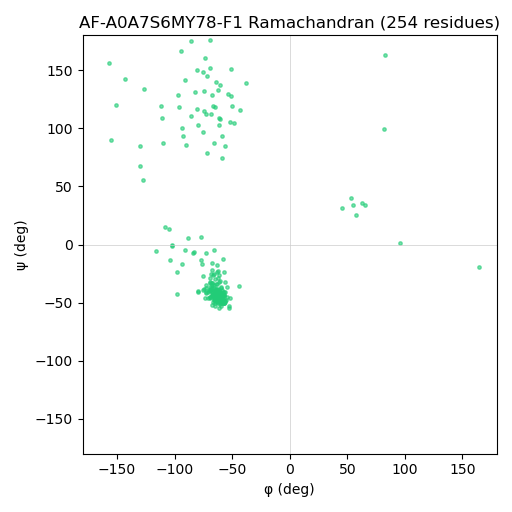 -10.817 -2.075 22.224 1.00 90.25 234 LEU A O 1
ATOM 1837 N N . GLN A 1 235 ? -11.176 -1.338 20.124 1.00 86.19 235 GLN A N 1
ATOM 1838 C CA . GLN A 1 235 ? -12.258 -0.407 20.458 1.00 86.19 235 GLN A CA 1
ATOM 1839 C C . GLN A 1 235 ? -13.466 -1.140 21.072 1.00 86.19 235 GLN A C 1
ATOM 1841 O O . GLN A 1 235 ? -14.029 -0.687 22.066 1.00 86.19 235 GLN A O 1
ATOM 1846 N N . LYS A 1 236 ? -13.830 -2.333 20.572 1.00 81.81 236 LYS A N 1
ATOM 1847 C CA . LYS A 1 236 ? -14.892 -3.165 21.178 1.00 81.81 236 LYS A CA 1
ATOM 1848 C C . LYS A 1 236 ? -14.528 -3.723 22.551 1.00 81.81 236 LYS A C 1
ATOM 1850 O O . LYS A 1 236 ? -15.421 -3.902 23.362 1.00 81.81 236 LYS A O 1
ATOM 1855 N N . LYS A 1 237 ? -13.258 -4.036 22.836 1.00 68.19 237 LYS A N 1
ATOM 1856 C CA . LYS A 1 237 ? -12.851 -4.509 24.176 1.00 68.19 237 LYS A CA 1
ATOM 1857 C C . LYS A 1 237 ? -12.949 -3.411 25.236 1.00 68.19 237 LYS A C 1
ATOM 1859 O O . LYS A 1 237 ? -13.170 -3.726 26.401 1.00 68.19 237 LYS A O 1
ATOM 1864 N N . GLU A 1 238 ? -12.792 -2.154 24.838 1.00 61.88 238 GLU A N 1
ATOM 1865 C CA . GLU A 1 238 ? -12.977 -0.994 25.716 1.00 61.88 238 GLU A CA 1
ATOM 1866 C C . GLU A 1 238 ? -14.473 -0.710 25.969 1.00 61.88 238 GLU A C 1
ATOM 1868 O O . GLU A 1 238 ? -14.844 -0.258 27.052 1.00 61.88 238 GLU A O 1
ATOM 1873 N N . ILE A 1 239 ? -15.352 -1.095 25.034 1.00 57.88 239 ILE A N 1
ATOM 1874 C CA . ILE A 1 239 ? -16.816 -1.089 25.184 1.00 57.88 239 ILE A CA 1
ATOM 1875 C C . ILE A 1 239 ? -17.283 -2.454 25.741 1.00 57.88 239 ILE A C 1
ATOM 1877 O O . ILE A 1 239 ? -17.631 -3.361 24.993 1.00 57.88 239 ILE A O 1
ATOM 1881 N N . VAL A 1 240 ? -17.275 -2.628 27.067 1.00 40.84 240 VAL A N 1
ATOM 1882 C CA . VAL A 1 240 ? -17.650 -3.872 27.793 1.00 40.84 240 VAL A CA 1
ATOM 1883 C C . VAL A 1 240 ? -18.851 -4.642 27.167 1.00 40.84 240 VAL A C 1
ATOM 1885 O O . VAL A 1 240 ? -19.850 -4.016 26.797 1.00 40.84 240 VAL 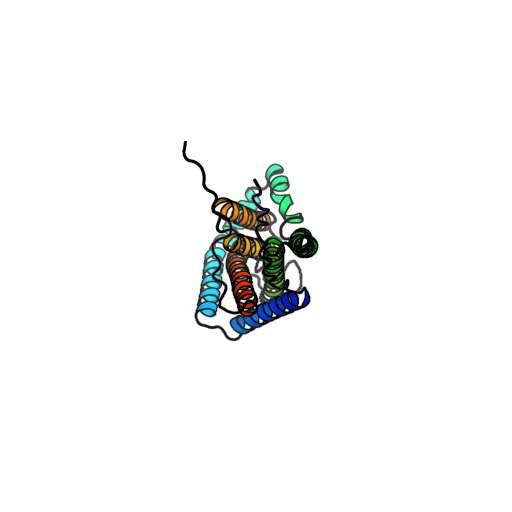A O 1
ATOM 1888 N N . PRO A 1 241 ? -18.828 -5.998 27.091 1.00 38.75 241 PRO A N 1
ATOM 1889 C CA . PRO A 1 241 ? -19.889 -6.791 26.462 1.00 38.75 241 PRO A CA 1
ATOM 1890 C C . PRO A 1 241 ? -21.218 -6.672 27.223 1.00 38.75 241 PRO A C 1
ATOM 1892 O O . PRO A 1 241 ? -21.322 -7.070 28.380 1.00 38.75 241 PRO A O 1
ATOM 1895 N N . GLY A 1 242 ? -22.243 -6.143 26.554 1.00 43.47 242 GLY A N 1
ATOM 1896 C CA . GLY A 1 242 ? -23.593 -5.976 27.111 1.00 43.47 242 GLY A CA 1
ATOM 1897 C C . GLY A 1 242 ? -24.486 -5.024 26.309 1.00 43.47 242 GLY A C 1
ATOM 1898 O O . GLY A 1 242 ? -25.708 -5.107 26.380 1.00 43.47 242 GLY A O 1
ATOM 1899 N N . SER A 1 243 ? -23.896 -4.163 25.480 1.00 40.38 243 SER A N 1
ATOM 1900 C CA . SER A 1 243 ? -24.624 -3.285 24.561 1.00 40.38 243 SER A CA 1
ATOM 1901 C C . SER A 1 243 ? -24.764 -3.955 23.192 1.00 40.38 243 SER A C 1
ATOM 1903 O O . SER A 1 243 ? -23.873 -3.855 22.350 1.00 40.38 243 SER A O 1
ATOM 1905 N N . ALA A 1 244 ? -25.878 -4.650 22.957 1.00 40.56 244 ALA A N 1
ATOM 1906 C CA . ALA A 1 244 ? -26.221 -5.165 21.635 1.00 40.56 244 ALA A CA 1
ATOM 1907 C C . ALA A 1 244 ? -26.358 -4.004 20.630 1.00 40.56 244 ALA A C 1
ATOM 1909 O O . ALA A 1 244 ? -27.323 -3.242 20.677 1.00 40.56 244 ALA A O 1
ATOM 1910 N N . SER A 1 245 ? -25.401 -3.865 19.712 1.00 43.69 245 SER A N 1
ATOM 1911 C CA . SER A 1 245 ? -25.469 -2.894 18.621 1.00 43.69 245 SER A CA 1
ATOM 1912 C C . SER A 1 245 ? -26.348 -3.433 17.488 1.00 43.69 245 SER A C 1
ATOM 1914 O O . SER A 1 245 ? -26.054 -4.450 16.861 1.00 43.69 245 SER A O 1
ATOM 1916 N N . ARG A 1 246 ? -27.464 -2.747 17.222 1.00 37.22 246 ARG A N 1
ATOM 1917 C CA . ARG A 1 246 ? -28.224 -2.891 15.969 1.00 37.22 246 ARG A CA 1
ATOM 1918 C C . ARG A 1 246 ? -27.541 -2.058 14.870 1.00 37.22 246 ARG A C 1
ATOM 1920 O O . ARG A 1 246 ? -26.928 -1.043 15.201 1.00 37.22 246 ARG A O 1
ATOM 1927 N N . PRO A 1 247 ? -27.631 -2.446 13.584 1.00 36.72 247 PRO A N 1
ATOM 1928 C CA . PRO A 1 247 ? -27.019 -1.682 12.498 1.00 36.72 247 PRO A CA 1
ATOM 1929 C C . PRO A 1 247 ? -27.635 -0.277 12.405 1.00 36.72 247 PRO A C 1
ATOM 1931 O O . PRO A 1 247 ? -28.855 -0.128 12.436 1.00 36.72 247 PRO A O 1
ATOM 1934 N N . PHE A 1 248 ? -26.778 0.744 12.301 1.00 48.47 248 PHE A N 1
ATOM 1935 C CA . PHE A 1 248 ? -27.150 2.160 12.422 1.00 48.47 248 PHE A CA 1
ATOM 1936 C C . PHE A 1 248 ? -27.591 2.824 11.102 1.00 48.47 248 PHE A C 1
ATOM 1938 O O . PHE A 1 248 ? -27.877 4.014 11.089 1.00 48.47 248 PHE A O 1
ATOM 1945 N N . PHE A 1 249 ? -27.710 2.072 10.002 1.00 38.47 249 PHE A N 1
ATOM 1946 C CA . PHE A 1 249 ? -28.320 2.542 8.752 1.00 38.47 249 PHE A CA 1
ATOM 1947 C C . PHE A 1 249 ? -28.956 1.369 7.988 1.00 38.47 249 PHE A C 1
ATOM 1949 O O . PHE A 1 249 ? -28.264 0.436 7.588 1.00 38.47 249 PHE A O 1
ATOM 1956 N N . SER A 1 250 ? -30.269 1.428 7.744 1.00 35.09 250 SER A N 1
ATOM 1957 C CA . SER A 1 250 ? -30.926 0.676 6.669 1.00 35.09 250 SER A CA 1
ATOM 1958 C C . SER A 1 250 ? -31.389 1.679 5.619 1.00 35.09 250 SER A C 1
ATOM 1960 O O . SER A 1 250 ? -32.320 2.448 5.860 1.00 35.09 250 SER A O 1
ATOM 1962 N N . VAL A 1 251 ? -30.741 1.699 4.457 1.00 38.38 251 VAL A N 1
ATOM 1963 C CA . VAL A 1 251 ? -31.268 2.436 3.304 1.00 38.38 251 VAL A CA 1
ATOM 1964 C C . VAL A 1 251 ? -32.420 1.612 2.740 1.00 38.38 251 VAL A C 1
ATOM 1966 O O . VAL A 1 251 ? -32.209 0.657 1.996 1.00 38.38 251 VAL A O 1
ATOM 1969 N N . THR A 1 252 ? -33.648 1.948 3.122 1.00 36.75 252 THR A N 1
ATOM 1970 C CA . THR A 1 252 ? -34.839 1.383 2.485 1.00 36.75 252 THR A CA 1
ATOM 1971 C C . THR A 1 252 ? -35.058 2.135 1.179 1.00 36.75 252 THR A C 1
ATOM 1973 O O . THR A 1 252 ? -35.525 3.271 1.191 1.00 36.75 252 THR A O 1
ATOM 1976 N N . ILE A 1 253 ? -34.694 1.529 0.049 1.00 43.38 253 ILE A N 1
ATOM 1977 C CA . ILE A 1 253 ? -35.094 2.032 -1.268 1.00 43.38 253 ILE A CA 1
ATOM 1978 C C . ILE A 1 253 ? -36.578 1.674 -1.433 1.00 43.38 253 ILE A C 1
ATOM 1980 O O . ILE A 1 253 ? -36.895 0.482 -1.466 1.00 43.38 253 ILE A O 1
ATOM 1984 N N . PRO A 1 254 ? -37.507 2.644 -1.508 1.00 39.22 254 PRO A N 1
ATOM 1985 C CA . PRO A 1 254 ? -38.889 2.324 -1.816 1.00 39.22 254 PRO A CA 1
ATOM 1986 C C . PRO A 1 254 ? -38.946 1.846 -3.267 1.00 39.22 254 PRO A C 1
ATOM 1988 O O . PRO A 1 254 ? -38.693 2.616 -4.194 1.00 39.22 254 PRO A O 1
ATOM 1991 N N . LEU A 1 255 ? -39.255 0.566 -3.467 1.00 52.31 255 LEU A N 1
ATOM 1992 C CA . LEU A 1 255 ? -39.662 0.082 -4.779 1.00 52.31 255 LEU A CA 1
ATOM 1993 C C . LEU A 1 255 ? -41.019 0.724 -5.094 1.00 52.31 255 LEU A C 1
ATOM 1995 O O . LEU A 1 255 ? -41.973 0.567 -4.329 1.00 52.31 255 LEU A O 1
ATOM 1999 N N . ARG A 1 256 ? -41.060 1.504 -6.175 1.00 51.78 256 ARG A N 1
ATOM 2000 C CA . ARG A 1 256 ? -42.296 1.916 -6.843 1.00 51.78 256 ARG A CA 1
ATOM 2001 C C . ARG A 1 256 ? -42.651 0.898 -7.911 1.00 51.78 256 ARG A C 1
ATOM 2003 O O . ARG A 1 256 ? -41.703 0.408 -8.564 1.00 51.78 256 ARG A O 1
#

Nearest PDB structures (foldseek):
  5jki-assembly1_A  TM=7.427E-01  e=3.206E-05  Bacillus subtilis subsp. subtilis str. 168
  6ebu-assembly1_A  TM=7.776E-01  e=7.981E-05  Aquifex aeolicus VF5
  8bm3-assembly4_D  TM=5.050E-01  e=2.279E-02  Escherichia coli K-12
  5jwy-assembly1_A  TM=4.697E-01  e=5.937E-02  Escherichia coli K-12

pLDDT: mean 85.93, std 19.51, range [32.81, 98.75]

Solvent-accessible surface area (backbone atoms only — not comparable to full-atom values): 13439 Å² total; per-residue (Å²): 138,89,84,78,89,73,78,75,74,77,79,74,75,73,69,75,72,82,46,73,67,54,53,53,50,47,47,51,49,43,52,50,51,54,50,47,38,68,80,58,53,48,74,65,49,46,49,52,51,51,50,33,52,50,50,18,59,60,35,46,81,44,20,66,62,53,46,51,50,35,65,73,62,69,42,78,66,55,56,63,63,42,55,55,46,75,54,52,55,35,80,68,51,50,55,62,35,50,47,38,22,54,46,9,64,74,72,68,33,65,66,41,25,52,53,16,48,31,42,46,45,13,37,51,50,34,51,54,53,33,54,56,47,10,24,54,49,3,22,43,18,54,77,70,75,68,56,96,84,36,67,46,61,72,25,84,48,75,63,25,37,17,32,41,24,55,40,16,12,30,30,22,6,43,22,30,31,49,31,68,75,62,72,37,72,70,58,30,51,53,34,47,50,53,20,52,52,39,33,48,30,39,36,57,68,35,51,26,44,53,19,18,29,48,29,11,35,49,54,10,30,52,44,5,41,49,34,36,53,47,45,52,52,51,58,46,66,72,52,65,94,81,75,85,82,71,84,92,76,80,88,78,78,81,85,127

Foldseek 3Di:
DDDDDDPPPPPPPCPPACPPVNLVVLLVVLLVVVVCCCVVPDPVSVVLVVVLVVQLVVQQVCQVVLLVVLVVVDDPVVVVVLVCLVCALDPVVLVVLVVQLVCCVVVVPNLSNLLSSLLNSLLVSLQVVLVVVQQQFQQAFQVVVPGRPDTDGNDDDQRRRQAADSSLLSLLLNLLSQCVSPVDPVSNVVSVVSSVSSLVSCSSVSGHTSSNNSSSNSNSNVSNNSSSVSSVVSVVVSVDPDDDDDDPDDPDDDDD

Radius of gyration: 21.94 Å; Cα contacts (8 Å, |Δi|>4): 330; chains: 1; bounding box: 79×39×58 Å

Sequence (256 aa):
MVFLLQAAEFNLHAQQPPQFSDDVKNAGKTASELFDRTFSPDKEALEITLLSLLAAGGASFADETVREFWKNSKSPFLDKFFSFDEFYGNHYTMIPLAGIYTYGLSAKDQASQSVGLKLMTASFLSICYNVIIKTSAGRSRPFRDKGNTDFNPFSFSFEQTSFPSGHTTFTFAIAAVLEQEYRSAGITAAAYTAAVLTAMARMYHDVHWLSDTVFGAVIGYYIGKFAAEELDRLQKKEIVPGSASRPFFSVTIPLR

Secondary structure (DSSP, 8-state):
---------------PPPPHHHHHHHHHHHHHHHHHHHHS--HHHHHHHHHHHHHHHHHHTTHHHHHHHHHHT--HHHHHHHGGGGTTTSGGGHHHHHHHHHHHHHHT-HHHHHHHHHHHHHHHHHHHHHHHHHHHH-BPPGGG-S-TT-B-SS--SGGG--SS-HHHHHHHHHHHHHHHHH--HHHHHHHHHHHHHHHHHHHHTTSS-HHHHHHHHHHHHHHHHHHHHHHHHHHHHHS-TT--PPPS--------

Mean predicted aligned error: 8.48 Å